Protein AF-A0A8J7Q9A6-F1 (afdb_monomer_lite)

Secondary structure (DSSP, 8-state):
--------------TTHHHHHHHHHHHHHHHHHHHHIIIIIHHHHIIIIIHHHHHHHS-HHHHHHHHHHHHHHHHHHHHHHHHHHTTT---TTHHHHHHHHHHHHHHHHHHHHHHHHHHTT---HHHHHHHHHHHHHHHHHHHHHHTSHHHHHHHHHHHTTTT--PPSSTTSSHHHHHHHHHHHHHHHHHHHHHHHHTT-S----EEE-TTS-EEE--TTSEEES-EEEPPPTTS-TTTS-PPPEEESSEEEES-HHHHHHHHHHHHHHHHHHHHHHSHHHHHHHHHHHHHHHH--PPPHHHHHHHHHHHHHHHHHHHHHHHHHHHHHHHHHTSTTSTTSPPHHHHHHHHHHHTS-------

Sequence (362 aa):
MAVAVQPSSETKKPSQAMGLYAASIAGAAYVLIAAAIVLRIIPELWERAIGPALTSATNSFVSTALLIAIQVGAAVGLLYGGSRLGAGKQATGLRGGIFFMIVAAFLVFFAARFFLIHASRGFNFGSVVAMLFNAVIVFLVVQFFRTGRFTEWSVALDQGGWFEARSYKRTQGLRVRRLTILGLLLLAGSGIWTLMNHNYLPQNAELKRPDGTEFSNRMGDWVVGGTVLQPERGLPAEENRMRPRVEGGLTLLPDLQFTIPLLLIAASLWFAWRAVNYPTFGDFLIATEAEINKVSWTSRRALFRDTIVVLTSLVLLTLFLFVVDVFWSWLLSRDLIHVLPTHEDRAAQMSKDKSPEPVKDW

Structure (mmCIF, N/CA/C/O backbone):
data_AF-A0A8J7Q9A6-F1
#
_entry.id   AF-A0A8J7Q9A6-F1
#
loop_
_atom_site.group_PDB
_atom_site.id
_atom_site.type_symbol
_atom_site.label_atom_id
_atom_site.label_alt_id
_atom_site.label_comp_id
_atom_site.label_asym_id
_atom_site.label_entity_id
_atom_site.label_seq_id
_atom_site.pdbx_PDB_ins_code
_atom_site.Cartn_x
_atom_site.Cartn_y
_atom_site.Cartn_z
_atom_site.occupancy
_atom_site.B_iso_or_equiv
_atom_site.auth_seq_id
_atom_site.auth_comp_id
_atom_site.auth_asym_id
_atom_site.auth_atom_id
_atom_site.pdbx_PDB_model_num
ATOM 1 N N . MET A 1 1 ? -50.750 27.505 11.024 1.00 45.69 1 MET A N 1
ATOM 2 C CA . MET A 1 1 ? -49.515 28.285 10.796 1.00 45.69 1 MET A CA 1
ATOM 3 C C . MET A 1 1 ? -48.582 27.425 9.963 1.00 45.69 1 MET A C 1
ATOM 5 O O . MET A 1 1 ? -48.279 26.315 10.379 1.00 45.69 1 MET A O 1
ATOM 9 N N . ALA A 1 2 ? -48.259 27.869 8.749 1.00 41.97 2 ALA A N 1
ATOM 10 C CA . ALA A 1 2 ? -47.441 27.123 7.798 1.00 41.97 2 ALA A CA 1
ATOM 11 C C . ALA A 1 2 ? -45.993 27.036 8.302 1.00 41.97 2 ALA A C 1
ATOM 13 O O . ALA A 1 2 ? -45.366 28.059 8.573 1.00 41.97 2 ALA A O 1
ATOM 14 N N . VAL A 1 3 ? -45.478 25.816 8.449 1.00 53.56 3 VAL A N 1
ATOM 15 C CA . VAL A 1 3 ? -44.070 25.569 8.766 1.00 53.56 3 VAL A CA 1
ATOM 16 C C . VAL A 1 3 ? -43.288 25.727 7.467 1.00 53.56 3 VAL A C 1
ATOM 18 O O . VAL A 1 3 ? -43.420 24.916 6.552 1.00 53.56 3 VAL A O 1
ATOM 21 N N . ALA A 1 4 ? -42.517 26.807 7.366 1.00 51.22 4 ALA A N 1
ATOM 22 C CA . ALA A 1 4 ? -41.631 27.049 6.239 1.00 51.22 4 ALA A CA 1
ATOM 23 C C . ALA A 1 4 ? -40.511 25.998 6.236 1.00 51.22 4 ALA A C 1
ATOM 25 O O . ALA A 1 4 ? -39.623 26.009 7.089 1.00 51.22 4 ALA A O 1
ATOM 26 N N . VAL A 1 5 ? -40.565 25.084 5.270 1.00 47.31 5 VAL A N 1
ATOM 27 C CA . VAL A 1 5 ? -39.435 24.226 4.911 1.00 47.31 5 VAL A CA 1
ATOM 28 C C . VAL A 1 5 ? -38.360 25.137 4.323 1.00 47.31 5 VAL A C 1
ATOM 30 O O . VAL A 1 5 ? -38.569 25.761 3.284 1.00 47.31 5 VAL A O 1
ATOM 33 N N . GLN A 1 6 ? -37.225 25.256 5.013 1.00 44.91 6 GLN A N 1
ATOM 34 C CA . GLN A 1 6 ? -36.050 25.931 4.469 1.00 44.91 6 GLN A CA 1
ATOM 35 C C . GLN A 1 6 ? -35.597 25.174 3.212 1.00 44.91 6 GLN A C 1
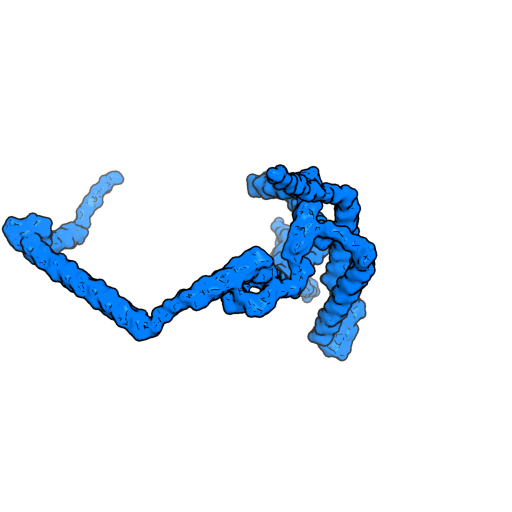ATOM 37 O O . GLN A 1 6 ? -35.453 23.949 3.279 1.00 44.91 6 GLN A O 1
ATOM 42 N N . PRO A 1 7 ? -35.367 25.847 2.072 1.00 45.56 7 PRO A N 1
ATOM 43 C CA . PRO A 1 7 ? -34.772 25.184 0.928 1.00 45.56 7 PRO A CA 1
ATOM 44 C C . PRO A 1 7 ? -33.369 24.722 1.328 1.00 45.56 7 PRO A C 1
ATOM 46 O O . PRO A 1 7 ? -32.554 25.502 1.823 1.00 45.56 7 PRO A O 1
ATOM 49 N N . SER A 1 8 ? -33.126 23.426 1.145 1.00 40.44 8 SER A N 1
ATOM 50 C CA . SER A 1 8 ? -31.818 22.785 1.230 1.00 40.44 8 SER A CA 1
ATOM 51 C C . SER A 1 8 ? -30.759 23.674 0.587 1.00 40.44 8 SER A C 1
ATOM 53 O O . SER A 1 8 ? -30.903 24.064 -0.572 1.00 40.44 8 SER A O 1
ATOM 55 N N . SER A 1 9 ? -29.718 23.993 1.352 1.00 40.09 9 SER A N 1
ATOM 56 C CA . SER A 1 9 ? -28.565 24.767 0.915 1.00 40.09 9 SER A CA 1
ATOM 57 C C . SER A 1 9 ? -28.004 24.192 -0.383 1.00 40.09 9 SER A C 1
ATOM 59 O O . SER A 1 9 ? -27.374 23.133 -0.414 1.00 40.09 9 SER A O 1
ATOM 61 N N . GLU A 1 10 ? -28.245 24.913 -1.473 1.00 39.12 10 GLU A N 1
ATOM 62 C CA . GLU A 1 10 ? -27.640 24.659 -2.767 1.00 39.12 10 GLU A CA 1
ATOM 63 C C . GLU A 1 10 ? -26.120 24.673 -2.573 1.00 39.12 10 GLU A C 1
ATOM 65 O O . GLU A 1 10 ? -25.502 25.693 -2.250 1.00 39.12 10 GLU A O 1
ATOM 70 N N . THR A 1 11 ? -25.515 23.490 -2.653 1.00 42.47 11 THR A N 1
ATOM 71 C CA . THR A 1 11 ? -24.080 23.316 -2.465 1.00 42.47 11 THR A CA 1
ATOM 72 C C . THR A 1 11 ? -23.406 23.988 -3.650 1.00 42.47 11 THR A C 1
ATOM 74 O O . THR A 1 11 ? -23.385 23.450 -4.754 1.00 42.47 11 THR A O 1
ATOM 77 N N . LYS A 1 12 ? -22.926 25.213 -3.430 1.00 38.06 12 LYS A N 1
ATOM 78 C CA . LYS A 1 12 ? -22.244 26.055 -4.414 1.00 38.06 12 LYS A CA 1
ATOM 79 C C . LYS A 1 12 ? -21.203 25.213 -5.160 1.00 38.06 12 LYS A C 1
ATOM 81 O O . LYS A 1 12 ? -20.167 24.865 -4.596 1.00 38.06 12 LYS A O 1
ATOM 86 N N . LYS A 1 13 ? -21.494 24.853 -6.415 1.00 43.53 13 LYS A N 1
ATOM 87 C CA . LYS A 1 13 ? -20.592 24.089 -7.289 1.00 43.53 13 LYS A CA 1
ATOM 88 C C . LYS A 1 13 ? -19.285 24.887 -7.387 1.00 43.53 13 LYS A C 1
ATOM 90 O O . LYS A 1 13 ? -19.330 26.027 -7.857 1.00 43.53 13 LYS A O 1
ATOM 95 N N . PRO A 1 14 ? -18.138 24.383 -6.900 1.00 47.50 14 PRO A N 1
ATOM 96 C CA . PRO A 1 14 ? -16.942 25.203 -6.833 1.00 47.50 14 PRO A CA 1
ATOM 97 C C . PRO A 1 14 ? -16.442 25.452 -8.256 1.00 47.50 14 PRO A C 1
ATOM 99 O O . PRO A 1 14 ? -15.970 24.546 -8.940 1.00 47.50 14 PRO A O 1
ATOM 102 N N . SER A 1 15 ? -16.507 26.705 -8.702 1.00 44.84 15 SER A N 1
ATOM 103 C CA . SER A 1 15 ? -15.952 27.205 -9.965 1.00 44.84 15 SER A CA 1
ATOM 104 C C . SER A 1 15 ? -14.409 27.248 -9.961 1.00 44.84 15 SER A C 1
ATOM 106 O O . SER A 1 15 ? -13.799 28.157 -10.515 1.00 44.84 15 SER A O 1
ATOM 108 N N . GLN A 1 16 ? -13.758 26.279 -9.308 1.00 55.34 16 GLN A N 1
ATOM 109 C CA . GLN A 1 16 ? -12.314 26.220 -9.037 1.00 55.34 16 GLN A CA 1
ATOM 110 C C . GLN A 1 16 ? -11.616 24.996 -9.659 1.00 55.34 16 GLN A C 1
ATOM 112 O O . GLN A 1 16 ? -10.446 24.746 -9.376 1.00 55.34 16 GLN A O 1
ATOM 117 N N . ALA A 1 17 ? -12.290 24.232 -10.526 1.00 55.56 17 ALA A N 1
ATOM 118 C CA . ALA A 1 17 ? -11.730 23.000 -11.088 1.00 55.56 17 ALA A CA 1
ATOM 119 C C . ALA A 1 17 ? -10.413 23.239 -11.858 1.00 55.56 17 ALA A C 1
ATOM 121 O O . ALA A 1 17 ? -9.435 22.533 -11.629 1.00 55.56 17 ALA A O 1
ATOM 122 N N . MET A 1 18 ? -10.342 24.278 -12.703 1.00 58.81 18 MET A N 1
ATOM 123 C CA . MET A 1 18 ? -9.166 24.545 -13.551 1.00 58.81 18 MET A CA 1
ATOM 124 C C . MET A 1 18 ? -7.914 24.946 -12.749 1.00 58.81 18 MET A C 1
ATOM 126 O O . MET A 1 18 ? -6.800 24.578 -13.118 1.00 58.81 18 MET A O 1
ATOM 130 N N . GLY A 1 19 ? -8.094 25.630 -11.612 1.00 78.19 19 GLY A N 1
ATOM 131 C CA . GLY A 1 19 ? -6.999 25.976 -10.701 1.00 78.19 19 GLY A CA 1
ATOM 132 C C . GLY A 1 19 ? -6.459 24.769 -9.930 1.00 78.19 19 GLY A C 1
ATOM 133 O O . GLY A 1 19 ? -5.253 24.684 -9.702 1.00 78.19 19 GLY A O 1
ATOM 134 N N . LEU A 1 20 ? -7.327 23.811 -9.582 1.00 84.38 20 LEU A N 1
ATOM 135 C CA . LEU A 1 20 ? -6.919 22.589 -8.888 1.00 84.38 20 LEU A CA 1
ATOM 136 C C . LEU A 1 20 ? -6.031 21.710 -9.777 1.00 84.38 20 LEU A C 1
ATOM 138 O O . LEU A 1 20 ? -4.980 21.282 -9.318 1.00 84.38 20 LEU A O 1
ATOM 142 N N . TYR A 1 21 ? -6.390 21.504 -11.052 1.00 85.31 21 TYR A N 1
ATOM 143 C CA . TYR A 1 21 ? -5.572 20.713 -11.985 1.00 85.31 21 TYR A CA 1
ATOM 144 C C . TYR A 1 21 ? -4.146 21.258 -12.112 1.00 85.31 21 TYR A C 1
ATOM 146 O O . TYR A 1 21 ? -3.180 20.519 -11.919 1.00 85.31 21 TYR A O 1
ATOM 154 N N . ALA A 1 22 ? -4.007 22.555 -12.399 1.00 86.12 22 ALA A N 1
ATOM 155 C CA . ALA A 1 22 ? -2.701 23.188 -12.572 1.00 86.12 22 ALA A CA 1
ATOM 156 C C . ALA A 1 22 ? -1.863 23.134 -11.284 1.00 86.12 22 ALA A C 1
ATOM 158 O O . ALA A 1 22 ? -0.678 22.800 -11.325 1.00 86.12 22 ALA A O 1
ATOM 159 N N . ALA A 1 23 ? -2.486 23.392 -10.130 1.00 87.38 23 ALA A N 1
ATOM 160 C CA . ALA A 1 23 ? -1.814 23.314 -8.838 1.00 87.38 23 ALA A CA 1
ATOM 161 C C . ALA A 1 23 ? -1.390 21.876 -8.487 1.00 87.38 23 ALA A C 1
ATOM 163 O O . ALA A 1 23 ? -0.296 21.669 -7.963 1.00 87.38 23 ALA A O 1
ATOM 164 N N . SER A 1 24 ? -2.209 20.873 -8.816 1.00 89.75 24 SER A N 1
ATOM 165 C CA . SER A 1 24 ? -1.879 19.462 -8.609 1.00 89.75 24 SER A CA 1
ATOM 166 C C . SER A 1 24 ? -0.750 18.976 -9.514 1.00 89.75 24 SER A C 1
ATOM 168 O O . SER A 1 24 ? 0.088 18.214 -9.042 1.00 89.75 24 SER A O 1
ATOM 170 N N . ILE A 1 25 ? -0.672 19.438 -10.768 1.00 91.38 25 ILE A N 1
ATOM 171 C CA . ILE A 1 25 ? 0.463 19.148 -11.666 1.00 91.38 25 ILE A CA 1
ATOM 172 C C . ILE A 1 25 ? 1.748 19.745 -11.104 1.00 91.38 25 ILE A C 1
ATOM 174 O O . ILE A 1 25 ? 2.745 19.039 -10.976 1.00 91.38 25 ILE A O 1
ATOM 178 N N . ALA A 1 26 ? 1.721 21.030 -10.743 1.00 89.75 26 ALA A N 1
ATOM 179 C CA . ALA A 1 26 ? 2.889 21.713 -10.198 1.00 89.75 26 ALA A CA 1
ATOM 180 C C . ALA A 1 26 ? 3.365 21.057 -8.892 1.00 89.75 26 ALA A C 1
ATOM 182 O O . ALA A 1 26 ? 4.557 20.805 -8.718 1.00 89.75 26 ALA A O 1
ATOM 183 N N . GLY A 1 27 ? 2.432 20.711 -8.000 1.00 88.31 27 GLY A N 1
ATOM 184 C CA . GLY A 1 27 ? 2.741 19.993 -6.768 1.00 88.31 27 GLY A CA 1
ATOM 185 C C . GLY A 1 27 ? 3.274 18.579 -7.018 1.00 88.31 27 GLY A C 1
ATOM 186 O O . GLY A 1 27 ? 4.243 18.181 -6.380 1.00 88.31 27 GLY A O 1
ATOM 187 N N . ALA A 1 28 ? 2.711 17.837 -7.976 1.00 91.00 28 ALA A N 1
ATOM 188 C CA . ALA A 1 28 ? 3.215 16.519 -8.364 1.00 91.00 28 ALA A CA 1
ATOM 189 C C . ALA A 1 28 ? 4.637 16.600 -8.930 1.00 91.00 28 ALA A C 1
ATOM 191 O O . ALA A 1 28 ? 5.503 15.839 -8.504 1.00 91.00 28 ALA A O 1
ATOM 192 N N . ALA A 1 29 ? 4.906 17.555 -9.823 1.00 92.50 29 ALA A N 1
ATOM 193 C CA . ALA A 1 29 ? 6.242 17.793 -10.359 1.00 92.50 29 ALA A CA 1
ATOM 194 C C . ALA A 1 29 ? 7.240 18.126 -9.241 1.00 92.50 29 ALA A C 1
ATOM 196 O O . ALA A 1 29 ? 8.310 17.527 -9.179 1.00 92.50 29 ALA A O 1
ATOM 197 N N . TYR A 1 30 ? 6.865 19.012 -8.313 1.00 91.38 30 TYR A N 1
ATOM 198 C CA . TYR A 1 30 ? 7.692 19.345 -7.155 1.00 91.38 30 TYR A CA 1
ATOM 199 C C . TYR A 1 30 ? 8.019 18.114 -6.300 1.00 91.38 30 TYR A C 1
ATOM 201 O O . TYR A 1 30 ? 9.183 17.886 -5.980 1.00 91.38 30 TYR A O 1
ATOM 209 N N . VAL A 1 31 ? 7.015 17.296 -5.962 1.00 90.75 31 VAL A N 1
ATOM 210 C CA . VAL A 1 31 ? 7.203 16.081 -5.152 1.00 90.75 31 VAL A CA 1
ATOM 211 C C . VAL A 1 31 ? 8.106 15.074 -5.861 1.00 90.75 31 VAL A C 1
ATOM 213 O O . VAL A 1 31 ? 8.997 14.514 -5.227 1.00 90.75 31 VAL A O 1
ATOM 216 N N . LEU A 1 32 ? 7.924 14.862 -7.167 1.00 91.12 32 LEU A N 1
ATOM 217 C CA . LEU A 1 32 ? 8.758 13.938 -7.940 1.00 91.12 32 LEU A CA 1
ATOM 218 C C . LEU A 1 32 ? 10.204 14.427 -8.061 1.00 91.12 32 LEU A C 1
ATOM 220 O O . LEU A 1 32 ? 11.125 13.629 -7.903 1.00 91.12 32 LEU A O 1
ATOM 224 N N . ILE A 1 33 ? 10.416 15.728 -8.278 1.00 91.88 33 ILE A N 1
ATOM 225 C CA . ILE A 1 33 ? 11.755 16.331 -8.307 1.00 91.88 33 ILE A CA 1
ATOM 226 C C . ILE A 1 33 ? 12.415 16.226 -6.930 1.00 91.88 33 ILE A C 1
ATOM 228 O O . ILE A 1 33 ? 13.564 15.803 -6.836 1.00 91.88 33 ILE A O 1
ATOM 232 N N . ALA A 1 34 ? 11.695 16.548 -5.854 1.00 91.38 34 ALA A N 1
ATOM 233 C CA . ALA A 1 34 ? 12.202 16.423 -4.491 1.00 91.38 34 ALA A CA 1
ATOM 234 C C . ALA A 1 34 ? 12.584 14.970 -4.164 1.00 91.38 34 ALA A C 1
ATOM 236 O O . ALA A 1 34 ? 13.668 14.720 -3.636 1.00 91.38 34 ALA A O 1
ATOM 237 N N . ALA A 1 35 ? 11.738 14.006 -4.537 1.00 89.12 35 ALA A N 1
ATOM 238 C CA . ALA A 1 35 ? 12.029 12.586 -4.375 1.00 89.12 35 ALA A CA 1
ATOM 239 C C . ALA A 1 35 ? 13.259 12.156 -5.189 1.00 89.12 35 ALA A C 1
ATOM 241 O O . ALA A 1 35 ? 14.115 11.451 -4.661 1.00 89.12 35 ALA A O 1
ATOM 242 N N . ALA A 1 36 ? 13.397 12.613 -6.438 1.00 87.88 36 ALA A N 1
ATOM 243 C CA . ALA A 1 36 ? 14.573 12.339 -7.261 1.00 87.88 36 ALA A CA 1
ATOM 244 C C . ALA A 1 36 ? 15.853 12.937 -6.652 1.00 87.88 36 ALA A C 1
ATOM 246 O O . ALA A 1 36 ? 16.882 12.268 -6.605 1.00 87.88 36 ALA A O 1
ATOM 247 N N . ILE A 1 37 ? 15.796 14.158 -6.115 1.00 91.25 37 ILE A N 1
ATOM 248 C CA . ILE A 1 37 ? 16.942 14.773 -5.435 1.00 91.25 37 ILE A CA 1
ATOM 249 C C . ILE A 1 37 ? 17.378 13.915 -4.243 1.00 91.25 37 ILE A C 1
ATOM 251 O O . ILE A 1 37 ? 18.541 13.526 -4.153 1.00 91.25 37 ILE A O 1
ATOM 255 N N . VAL A 1 38 ? 16.442 13.579 -3.353 1.00 90.25 38 VAL A N 1
ATOM 256 C CA . VAL A 1 38 ? 16.742 12.873 -2.098 1.00 90.25 38 VAL A CA 1
ATOM 257 C C . VAL A 1 38 ? 17.188 11.432 -2.334 1.00 90.25 38 VAL A C 1
ATOM 259 O O . VAL A 1 38 ? 18.143 10.968 -1.710 1.00 90.25 38 VAL A O 1
ATOM 262 N N . LEU A 1 39 ? 16.496 10.712 -3.218 1.00 87.38 39 LEU A N 1
ATOM 263 C CA . LEU A 1 39 ? 16.688 9.272 -3.396 1.00 87.38 39 LEU A CA 1
ATOM 264 C C . LEU A 1 39 ? 17.727 8.922 -4.463 1.00 87.38 39 LEU A C 1
ATOM 266 O O . LEU A 1 39 ? 18.174 7.779 -4.501 1.00 87.38 39 LEU A O 1
ATOM 270 N N . ARG A 1 40 ? 18.091 9.859 -5.348 1.00 85.25 40 ARG A N 1
ATOM 271 C CA . ARG A 1 40 ? 19.021 9.595 -6.458 1.00 85.25 40 ARG A CA 1
ATOM 272 C C . ARG A 1 40 ? 20.205 10.537 -6.467 1.00 85.25 40 ARG A C 1
ATOM 274 O O . ARG A 1 40 ? 21.333 10.078 -6.347 1.00 85.25 40 ARG A O 1
ATOM 281 N N . ILE A 1 41 ? 19.946 11.836 -6.571 1.00 88.38 41 ILE A N 1
ATOM 282 C CA . ILE A 1 41 ? 21.011 12.818 -6.796 1.00 88.38 41 ILE A CA 1
ATOM 283 C C . ILE A 1 41 ? 21.946 12.887 -5.587 1.00 88.38 41 ILE A C 1
ATOM 285 O O . ILE A 1 41 ? 23.159 12.869 -5.760 1.00 88.38 41 ILE A O 1
ATOM 289 N N . ILE A 1 42 ? 21.407 12.923 -4.364 1.00 91.19 42 ILE A N 1
ATOM 290 C CA . ILE A 1 42 ? 22.230 12.974 -3.147 1.00 91.19 42 ILE A CA 1
ATOM 291 C C . ILE A 1 42 ? 23.116 11.720 -3.004 1.00 91.19 42 ILE A C 1
ATOM 293 O O . ILE A 1 42 ? 24.326 11.902 -2.878 1.00 91.19 42 ILE A O 1
ATOM 297 N N . PRO A 1 43 ? 22.588 10.477 -3.067 1.00 88.94 43 PRO A N 1
ATOM 298 C CA . PRO A 1 43 ? 23.416 9.267 -3.073 1.00 88.94 43 PRO A CA 1
ATOM 299 C C . PRO A 1 43 ? 24.483 9.249 -4.155 1.00 88.94 43 PRO A C 1
ATOM 301 O O . PRO A 1 43 ? 25.645 8.982 -3.872 1.00 88.94 43 PRO A O 1
ATOM 304 N N . GLU A 1 44 ? 24.112 9.596 -5.382 1.00 87.00 44 GLU A N 1
ATOM 305 C CA . GLU A 1 44 ? 25.028 9.534 -6.514 1.00 87.00 44 GLU A CA 1
ATOM 306 C C . GLU A 1 44 ? 26.159 10.564 -6.397 1.00 87.00 44 GLU A C 1
ATOM 308 O O . GLU A 1 44 ? 27.320 10.254 -6.662 1.00 87.00 44 GLU A O 1
ATOM 313 N N . LEU A 1 45 ? 25.851 11.785 -5.952 1.00 89.31 45 LEU A N 1
ATOM 314 C CA . LEU A 1 45 ? 26.870 12.795 -5.669 1.00 89.31 45 LEU A CA 1
ATOM 315 C C . LEU A 1 45 ? 27.752 12.388 -4.487 1.00 89.31 45 LEU A C 1
ATOM 317 O O . LEU A 1 45 ? 28.960 12.622 -4.526 1.00 89.31 45 LEU A O 1
ATOM 321 N N . TRP A 1 46 ? 27.174 11.767 -3.457 1.00 89.69 46 TRP A N 1
ATOM 322 C CA . TRP A 1 46 ? 27.928 11.272 -2.312 1.00 89.69 46 TRP A CA 1
ATOM 323 C C . TRP A 1 46 ? 28.939 10.216 -2.736 1.00 89.69 46 TRP A C 1
ATOM 325 O O . TRP A 1 46 ? 30.126 10.387 -2.478 1.00 89.69 46 TRP A O 1
ATOM 335 N N . GLU A 1 47 ? 28.500 9.174 -3.437 1.00 86.50 47 GLU A N 1
ATOM 336 C CA . GLU A 1 47 ? 29.358 8.078 -3.897 1.00 86.50 47 GLU A CA 1
ATOM 337 C C . GLU A 1 47 ? 30.462 8.551 -4.847 1.00 86.50 47 GLU A C 1
ATOM 339 O O . GLU A 1 47 ? 31.570 8.020 -4.812 1.00 86.50 47 GLU A O 1
ATOM 344 N N . ARG A 1 48 ? 30.197 9.580 -5.661 1.00 87.12 48 ARG A N 1
ATOM 345 C CA . ARG A 1 48 ? 31.186 10.125 -6.600 1.00 87.12 48 ARG A CA 1
ATOM 346 C C . ARG A 1 48 ? 32.189 11.078 -5.950 1.00 87.12 48 ARG A C 1
ATOM 348 O O . ARG A 1 48 ? 33.349 11.074 -6.347 1.00 87.12 48 ARG A O 1
ATOM 355 N N . ALA A 1 49 ? 31.758 11.919 -5.008 1.00 88.69 49 ALA A N 1
ATOM 356 C CA . ALA A 1 49 ? 32.575 13.031 -4.511 1.00 88.69 49 ALA A CA 1
ATOM 357 C C . ALA A 1 49 ? 33.109 12.833 -3.084 1.00 88.69 49 ALA A C 1
ATOM 359 O O . ALA A 1 49 ? 34.266 13.148 -2.819 1.00 88.69 49 ALA A O 1
ATOM 360 N N . ILE A 1 50 ? 32.279 12.347 -2.155 1.00 86.06 50 ILE A N 1
ATOM 361 C CA . ILE A 1 50 ? 32.568 12.384 -0.707 1.00 86.06 50 ILE A CA 1
ATOM 362 C C . ILE A 1 50 ? 32.856 10.985 -0.155 1.00 86.06 50 ILE A C 1
ATOM 364 O O . ILE A 1 50 ? 33.781 10.800 0.635 1.00 86.06 50 ILE A O 1
ATOM 368 N N . GLY A 1 51 ? 32.086 9.992 -0.595 1.00 82.69 51 GLY A N 1
ATOM 369 C CA . GLY A 1 51 ? 32.117 8.613 -0.126 1.00 82.69 51 GLY A CA 1
ATOM 370 C C . GLY A 1 51 ? 33.511 7.983 -0.154 1.00 82.69 51 GLY A C 1
ATOM 371 O O . GLY A 1 51 ? 33.919 7.454 0.882 1.00 82.69 51 GLY A O 1
ATOM 372 N N . PRO A 1 52 ? 34.281 8.066 -1.258 1.00 86.94 52 PRO A N 1
ATOM 373 C CA . PRO A 1 52 ? 35.609 7.458 -1.334 1.00 86.94 52 PRO A CA 1
ATOM 374 C C . PRO A 1 52 ? 36.599 8.081 -0.340 1.00 86.94 52 PRO A C 1
ATOM 376 O O . PRO A 1 52 ? 37.255 7.363 0.414 1.00 86.94 52 PRO A O 1
ATOM 379 N N . ALA A 1 53 ? 36.646 9.416 -0.270 1.00 84.56 53 ALA A N 1
ATOM 380 C CA . ALA A 1 53 ? 37.530 10.140 0.642 1.00 84.56 53 ALA A CA 1
ATOM 381 C C . ALA A 1 53 ? 37.176 9.859 2.111 1.00 84.56 53 ALA A C 1
ATOM 383 O O . ALA A 1 53 ? 38.047 9.541 2.921 1.00 84.56 53 ALA A O 1
ATOM 384 N N . LEU A 1 54 ? 35.887 9.891 2.452 1.00 82.19 54 LEU A N 1
ATOM 385 C CA . LEU A 1 54 ? 35.425 9.674 3.820 1.00 82.19 54 LEU A CA 1
ATOM 386 C C . LEU A 1 54 ? 35.599 8.220 4.278 1.00 82.19 54 LEU A C 1
ATOM 388 O O . LEU A 1 54 ? 35.980 7.979 5.424 1.00 82.19 54 LEU A O 1
ATOM 392 N N . THR A 1 55 ? 35.371 7.254 3.385 1.00 84.06 55 THR A N 1
ATOM 393 C CA . THR A 1 55 ? 35.570 5.825 3.677 1.00 84.06 55 THR A CA 1
ATOM 394 C C . THR A 1 55 ? 37.047 5.515 3.897 1.00 84.06 55 THR A C 1
ATOM 396 O O . THR A 1 55 ? 37.367 4.735 4.788 1.00 84.06 55 THR A O 1
ATOM 399 N N . SER A 1 56 ? 37.944 6.170 3.148 1.00 83.50 56 SER A N 1
ATOM 400 C CA . SER A 1 56 ? 39.392 6.025 3.340 1.00 83.50 56 SER A CA 1
ATOM 401 C C . SER A 1 56 ? 39.898 6.622 4.661 1.00 83.50 56 SER A C 1
ATOM 403 O O . SER A 1 56 ? 40.857 6.113 5.230 1.00 83.50 56 SER A O 1
ATOM 405 N N . ALA A 1 57 ? 39.240 7.671 5.170 1.00 85.88 57 ALA A N 1
ATOM 406 C CA . ALA A 1 57 ? 39.621 8.351 6.409 1.00 85.88 57 ALA A CA 1
ATOM 407 C C . ALA A 1 57 ? 38.981 7.754 7.676 1.00 85.88 57 ALA A C 1
ATOM 409 O O . ALA A 1 57 ? 39.507 7.934 8.772 1.00 85.88 57 ALA A O 1
ATOM 410 N N . THR A 1 58 ? 37.824 7.097 7.551 1.00 86.69 58 THR A N 1
ATOM 411 C CA . THR A 1 58 ? 37.051 6.575 8.690 1.00 86.69 58 THR A CA 1
ATOM 412 C C . THR A 1 58 ? 36.712 5.096 8.495 1.00 86.69 58 THR A C 1
ATOM 414 O O . THR A 1 58 ? 37.559 4.234 8.704 1.00 86.69 58 THR A O 1
ATOM 417 N N . ASN A 1 59 ? 35.472 4.784 8.122 1.00 85.75 59 ASN A N 1
ATOM 418 C CA . ASN A 1 59 ? 35.001 3.463 7.734 1.00 85.75 59 ASN A CA 1
ATOM 419 C C . ASN A 1 59 ? 33.720 3.591 6.885 1.00 85.75 59 ASN A C 1
ATOM 421 O O . ASN A 1 59 ? 33.081 4.646 6.820 1.00 85.75 59 ASN A O 1
ATOM 425 N N . SER A 1 60 ? 33.315 2.495 6.241 1.00 82.06 60 SER A N 1
ATOM 426 C CA . SER A 1 60 ? 32.107 2.456 5.402 1.00 82.06 60 SER A CA 1
ATOM 427 C C . SER A 1 60 ? 30.824 2.734 6.194 1.00 82.06 60 SER A C 1
ATOM 429 O O . SER A 1 60 ? 29.887 3.340 5.671 1.00 82.06 60 SER A O 1
ATOM 431 N N . PHE A 1 61 ? 30.794 2.348 7.473 1.00 83.62 61 PHE A N 1
ATOM 432 C CA . PHE A 1 61 ? 29.652 2.570 8.355 1.00 83.62 61 PHE A CA 1
ATOM 433 C C . PHE A 1 61 ? 29.379 4.061 8.590 1.00 83.62 61 PHE A C 1
ATOM 435 O O . PHE A 1 61 ? 28.251 4.507 8.391 1.00 83.62 61 PHE A O 1
ATOM 442 N N . VAL A 1 62 ? 30.396 4.846 8.963 1.00 86.06 62 VAL A N 1
ATOM 443 C CA . VAL A 1 62 ? 30.253 6.288 9.222 1.00 86.06 62 VAL A CA 1
ATOM 444 C C . VAL A 1 62 ? 29.863 7.031 7.947 1.00 86.06 62 VAL A C 1
ATOM 446 O O . VAL A 1 62 ? 28.969 7.874 7.990 1.00 86.06 62 VAL A O 1
ATOM 449 N N . SER A 1 63 ? 30.459 6.673 6.804 1.00 86.94 63 SER A N 1
ATOM 450 C CA . SER A 1 63 ? 30.082 7.238 5.501 1.00 86.94 63 SER A CA 1
ATOM 451 C C . SER A 1 63 ? 28.603 6.996 5.178 1.00 86.94 63 SER A C 1
ATOM 453 O O . SER A 1 63 ? 27.878 7.927 4.824 1.00 86.94 63 SER A O 1
ATOM 455 N N . THR A 1 64 ? 28.124 5.769 5.393 1.00 84.38 64 THR A N 1
ATOM 456 C CA . THR A 1 64 ? 26.721 5.400 5.153 1.00 84.38 64 THR A CA 1
ATOM 457 C C . THR A 1 64 ? 25.771 6.093 6.135 1.00 84.38 64 THR A C 1
ATOM 459 O O . THR A 1 64 ? 24.733 6.617 5.736 1.00 84.38 64 THR A O 1
ATOM 462 N N . ALA A 1 65 ? 26.120 6.148 7.422 1.00 86.69 65 ALA A N 1
ATOM 463 C CA . ALA A 1 65 ? 25.307 6.818 8.434 1.00 86.69 65 ALA A CA 1
ATOM 464 C C . ALA A 1 65 ? 25.171 8.325 8.153 1.00 86.69 65 ALA A C 1
ATOM 466 O O . ALA A 1 65 ? 24.085 8.892 8.293 1.00 86.69 65 ALA A O 1
ATOM 467 N N . LEU A 1 66 ? 26.258 8.968 7.714 1.00 90.25 66 LEU A N 1
ATOM 468 C CA . LEU A 1 66 ? 26.268 10.391 7.390 1.00 90.25 66 LEU A CA 1
ATOM 469 C C . LEU A 1 66 ? 25.468 10.695 6.117 1.00 90.25 66 LEU A C 1
ATOM 471 O O . LEU A 1 66 ? 24.718 11.673 6.098 1.00 90.25 66 LEU A O 1
ATOM 475 N N . LEU A 1 67 ? 25.543 9.827 5.101 1.00 88.44 67 LEU A N 1
ATOM 476 C CA . LEU A 1 67 ? 24.664 9.887 3.931 1.00 88.44 67 LEU A CA 1
ATOM 477 C C . LEU A 1 67 ? 23.191 9.890 4.360 1.00 88.44 67 LEU A C 1
ATOM 479 O O . LEU A 1 67 ? 22.439 10.781 3.963 1.00 88.44 67 LEU A O 1
ATOM 483 N N . ILE A 1 68 ? 22.781 8.923 5.187 1.00 88.25 68 ILE A N 1
ATOM 484 C CA . ILE A 1 68 ? 21.390 8.806 5.647 1.00 88.25 68 ILE A CA 1
ATOM 485 C C . ILE A 1 68 ? 20.966 10.080 6.387 1.00 88.25 68 ILE A C 1
ATOM 487 O O . ILE A 1 68 ? 19.885 10.612 6.128 1.00 88.25 68 ILE A O 1
ATOM 491 N N . ALA A 1 69 ? 21.817 10.616 7.266 1.00 91.31 69 ALA A N 1
ATOM 492 C CA . ALA A 1 69 ? 21.535 11.860 7.979 1.00 91.31 69 ALA A CA 1
ATOM 493 C C . ALA A 1 69 ? 21.320 13.046 7.019 1.00 91.31 69 ALA A C 1
ATOM 495 O O . ALA A 1 69 ? 20.370 13.814 7.191 1.00 91.31 69 ALA A O 1
ATOM 496 N N . ILE A 1 70 ? 22.148 13.167 5.976 1.00 93.06 70 ILE A N 1
ATOM 497 C CA . ILE A 1 70 ? 22.014 14.208 4.946 1.00 93.06 70 ILE A CA 1
ATOM 498 C C . ILE A 1 70 ? 20.738 14.013 4.128 1.00 93.06 70 ILE A C 1
ATOM 500 O O . ILE A 1 70 ? 20.026 14.985 3.884 1.00 93.06 70 ILE A O 1
ATOM 504 N N . GLN A 1 71 ? 20.403 12.782 3.737 1.00 91.69 71 GLN A N 1
ATOM 505 C CA . GLN A 1 71 ? 19.163 12.492 3.016 1.00 91.69 71 GLN A CA 1
ATOM 506 C C . GLN A 1 71 ? 17.928 12.858 3.842 1.00 91.69 71 GLN A C 1
ATOM 508 O O . GLN A 1 71 ? 17.014 13.495 3.320 1.00 91.69 71 GLN A O 1
ATOM 513 N N . VAL A 1 72 ? 17.909 12.506 5.131 1.00 90.88 72 VAL A N 1
ATOM 514 C CA . VAL A 1 72 ? 16.819 12.870 6.047 1.00 90.88 72 VAL A CA 1
ATOM 515 C C . VAL A 1 72 ? 16.738 14.389 6.201 1.00 90.88 72 VAL A C 1
ATOM 517 O O . VAL A 1 72 ? 15.653 14.955 6.070 1.00 90.88 72 VAL A O 1
ATOM 520 N N . GLY A 1 73 ? 17.869 15.067 6.409 1.00 92.25 73 GLY A N 1
ATOM 521 C CA . GLY A 1 73 ? 17.923 16.527 6.499 1.00 92.25 73 GLY A CA 1
ATOM 522 C C . GLY A 1 73 ? 17.421 17.218 5.228 1.00 92.25 73 GLY A C 1
ATOM 523 O O . GLY A 1 73 ? 16.601 18.134 5.305 1.00 92.25 73 GLY A O 1
ATOM 524 N N . ALA A 1 74 ? 17.839 16.740 4.055 1.00 92.38 74 ALA A N 1
ATOM 525 C CA . ALA A 1 74 ? 17.388 17.244 2.763 1.00 92.38 74 ALA A CA 1
ATOM 526 C C . ALA A 1 74 ? 15.891 16.994 2.541 1.00 92.38 74 ALA A C 1
ATOM 528 O O . ALA A 1 74 ? 15.180 17.898 2.103 1.00 92.38 74 ALA A O 1
ATOM 529 N N . ALA A 1 75 ? 15.388 15.808 2.895 1.00 90.31 75 ALA A N 1
ATOM 530 C CA . ALA A 1 75 ? 13.965 15.494 2.825 1.00 90.31 75 ALA A CA 1
ATOM 531 C C . ALA A 1 75 ? 13.143 16.438 3.712 1.00 90.31 75 ALA A C 1
ATOM 533 O O . ALA A 1 75 ? 12.169 17.026 3.244 1.00 90.31 75 ALA A O 1
ATOM 534 N N . VAL A 1 76 ? 13.560 16.651 4.964 1.00 90.50 76 VAL A N 1
ATOM 535 C CA . VAL A 1 76 ? 12.900 17.586 5.889 1.00 90.50 76 VAL A CA 1
ATOM 536 C C . VAL A 1 76 ? 12.958 19.020 5.360 1.00 90.50 76 VAL A C 1
ATOM 538 O O . VAL A 1 76 ? 11.941 19.714 5.372 1.00 90.50 76 VAL A O 1
ATOM 541 N N . GLY A 1 77 ? 14.111 19.460 4.851 1.00 90.38 77 GLY A N 1
ATOM 542 C CA . GLY A 1 77 ? 14.290 20.796 4.281 1.00 90.38 77 GLY A CA 1
ATOM 543 C C . GLY A 1 77 ? 13.400 21.046 3.062 1.00 90.38 77 GLY A C 1
ATOM 544 O O . GLY A 1 77 ? 12.755 22.091 2.977 1.00 90.38 77 GLY A O 1
ATOM 545 N N . LEU A 1 78 ? 13.298 20.072 2.155 1.00 91.25 78 LEU A N 1
ATOM 546 C CA . LEU A 1 78 ? 12.416 20.142 0.988 1.00 91.25 78 LEU A CA 1
ATOM 547 C C . LEU A 1 78 ? 10.940 20.112 1.395 1.00 91.25 78 LEU A C 1
ATOM 549 O O . LEU A 1 78 ? 10.156 20.914 0.899 1.00 91.25 78 LEU A O 1
ATOM 553 N N . LEU A 1 79 ? 10.548 19.268 2.352 1.00 86.56 79 LEU A N 1
ATOM 554 C CA . LEU A 1 79 ? 9.178 19.266 2.876 1.00 86.56 79 LEU A CA 1
ATOM 555 C C . LEU A 1 79 ? 8.815 20.612 3.515 1.00 86.56 79 LEU A C 1
ATOM 557 O O . LEU A 1 79 ? 7.737 21.154 3.255 1.00 86.56 79 LEU A O 1
ATOM 561 N N . TYR A 1 80 ? 9.723 21.186 4.305 1.00 87.25 80 TYR A N 1
ATOM 562 C CA . TYR A 1 80 ? 9.533 22.499 4.912 1.00 87.25 80 TYR A CA 1
ATOM 563 C C . TYR A 1 80 ? 9.446 23.603 3.850 1.00 87.25 80 TYR A C 1
ATOM 565 O O . TYR A 1 80 ? 8.499 24.394 3.867 1.00 87.25 80 TYR A O 1
ATOM 573 N N . GLY A 1 81 ? 10.360 23.615 2.876 1.00 85.69 81 GLY A N 1
ATOM 574 C CA . GLY A 1 81 ? 10.348 24.553 1.753 1.00 85.69 81 GLY A CA 1
ATOM 575 C C . GLY A 1 81 ? 9.053 24.478 0.943 1.00 85.69 81 GLY A C 1
ATOM 576 O O . GLY A 1 81 ? 8.404 25.501 0.725 1.00 85.69 81 GLY A O 1
ATOM 577 N N . GLY A 1 82 ? 8.612 23.271 0.585 1.00 81.62 82 GLY A N 1
ATOM 578 C CA . GLY A 1 82 ? 7.347 23.040 -0.111 1.00 81.62 82 GLY A CA 1
ATOM 579 C C . GLY A 1 82 ? 6.133 23.502 0.698 1.00 81.62 82 GLY A C 1
ATOM 580 O O . GLY A 1 82 ? 5.234 24.147 0.157 1.00 81.62 82 GLY A O 1
ATOM 581 N N . SER A 1 83 ? 6.126 23.258 2.013 1.00 79.62 83 SER A N 1
ATOM 582 C CA . SER A 1 83 ? 5.043 23.712 2.895 1.00 79.62 83 SER A CA 1
ATOM 583 C C . SER A 1 83 ? 4.952 25.240 2.986 1.00 79.62 83 SER A C 1
ATOM 585 O O . SER A 1 83 ? 3.851 25.791 3.021 1.00 79.62 83 SER A O 1
ATOM 587 N N . ARG A 1 84 ? 6.098 25.933 2.948 1.00 80.31 84 ARG A N 1
ATOM 588 C CA . ARG A 1 84 ? 6.180 27.397 2.995 1.00 80.31 84 ARG A CA 1
ATOM 589 C C . ARG A 1 84 ? 5.772 28.041 1.671 1.00 80.31 84 ARG A C 1
ATOM 591 O O . ARG A 1 84 ? 5.063 29.042 1.680 1.00 80.31 84 ARG A O 1
ATOM 598 N N . LEU A 1 85 ? 6.153 27.438 0.544 1.00 75.12 85 LEU A N 1
ATOM 599 C CA . LEU A 1 85 ? 5.720 27.861 -0.794 1.00 75.12 85 LEU A CA 1
ATOM 600 C C . LEU A 1 85 ? 4.201 27.690 -0.990 1.00 75.12 85 LEU A C 1
ATOM 602 O O . LEU A 1 85 ? 3.573 28.477 -1.693 1.00 75.12 85 LEU A O 1
ATOM 606 N N . GLY A 1 86 ? 3.594 26.700 -0.326 1.00 65.00 86 GLY A N 1
ATOM 607 C CA . GLY A 1 86 ? 2.156 26.417 -0.379 1.00 65.00 86 GLY A CA 1
ATOM 608 C C . GLY A 1 86 ? 1.280 27.180 0.625 1.00 65.00 86 GLY A C 1
ATOM 609 O O . GLY A 1 86 ? 0.068 26.966 0.641 1.00 65.00 86 GLY A O 1
ATOM 610 N N . ALA A 1 87 ? 1.840 28.049 1.474 1.00 56.41 87 ALA A N 1
ATOM 611 C CA . ALA A 1 87 ? 1.121 28.650 2.605 1.00 56.41 87 ALA A CA 1
ATOM 612 C C . ALA A 1 87 ? 0.074 29.721 2.222 1.00 56.41 87 ALA A C 1
ATOM 614 O O . ALA A 1 87 ? -0.795 30.035 3.029 1.00 56.41 87 ALA A O 1
ATOM 615 N N . GLY A 1 88 ? 0.118 30.274 1.004 1.00 56.03 88 GLY A N 1
ATOM 616 C CA . GLY A 1 88 ? -0.748 31.397 0.610 1.00 56.03 88 GLY A CA 1
ATOM 617 C C . GLY A 1 88 ? -2.088 31.029 -0.042 1.00 56.03 88 GLY A C 1
ATOM 618 O O . GLY A 1 88 ? -2.997 31.855 -0.040 1.00 56.03 88 GLY A O 1
ATOM 619 N N . LYS A 1 89 ? -2.227 29.830 -0.633 1.00 57.28 89 LYS A N 1
ATOM 620 C CA . LYS A 1 89 ? -3.408 29.420 -1.429 1.00 57.28 89 LYS A CA 1
ATOM 621 C C . LYS A 1 89 ? -3.579 27.893 -1.463 1.00 57.28 89 LYS A C 1
ATOM 623 O O . LYS A 1 89 ? -3.452 27.276 -2.520 1.00 57.28 89 LYS A O 1
ATOM 628 N N . GLN A 1 90 ? -3.847 27.254 -0.325 1.00 65.12 90 GLN A N 1
ATOM 629 C CA . GLN A 1 90 ? -4.209 25.830 -0.332 1.00 65.12 90 GLN A CA 1
ATOM 630 C C . GLN A 1 90 ? -5.623 25.680 -0.905 1.00 65.12 90 GLN A C 1
ATOM 632 O O . GLN A 1 90 ? -6.613 25.886 -0.208 1.00 65.12 90 GLN A O 1
ATOM 637 N N . ALA A 1 91 ? -5.717 25.373 -2.200 1.00 69.44 91 ALA A N 1
ATOM 638 C CA . ALA A 1 91 ? -6.977 24.962 -2.804 1.00 69.44 91 ALA A CA 1
ATOM 639 C C . ALA A 1 91 ? -7.464 23.684 -2.104 1.00 69.44 91 ALA A C 1
ATOM 641 O O . ALA A 1 91 ? -6.685 22.751 -1.896 1.00 69.44 91 ALA A O 1
ATOM 642 N N . THR A 1 92 ? -8.738 23.639 -1.719 1.00 78.44 92 THR A N 1
ATOM 643 C CA . THR A 1 92 ? -9.340 22.449 -1.107 1.00 78.44 92 THR A CA 1
ATOM 644 C C . THR A 1 92 ? -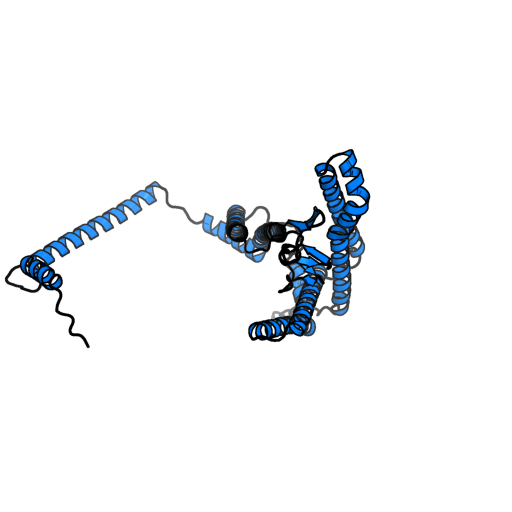9.164 21.251 -2.044 1.00 78.44 92 THR A C 1
ATOM 646 O O . THR A 1 92 ? -9.491 21.345 -3.226 1.00 78.44 92 THR A O 1
ATOM 649 N N . GLY A 1 93 ? -8.620 20.137 -1.546 1.00 82.94 93 GLY A N 1
ATOM 650 C CA . GLY A 1 93 ? -8.335 18.960 -2.368 1.00 82.94 93 GLY A CA 1
ATOM 651 C C . GLY A 1 93 ? -6.953 18.945 -3.027 1.00 82.94 93 GLY A C 1
ATOM 652 O O . GLY A 1 93 ? -6.659 18.001 -3.757 1.00 82.94 93 GLY A O 1
ATOM 653 N N . LEU A 1 94 ? -6.078 19.933 -2.787 1.00 88.00 94 LEU A N 1
ATOM 654 C CA . LEU A 1 94 ? -4.758 20.002 -3.434 1.00 88.00 94 LEU A CA 1
ATOM 655 C C . LEU A 1 94 ? -3.900 18.758 -3.165 1.00 88.00 94 LEU A C 1
ATOM 657 O O . LEU A 1 94 ? -3.302 18.226 -4.097 1.00 88.00 94 LEU A O 1
ATOM 661 N N . ARG A 1 95 ? -3.851 18.269 -1.918 1.00 88.19 95 ARG A N 1
ATOM 662 C CA . ARG A 1 95 ? -3.051 17.081 -1.555 1.00 88.19 95 ARG A CA 1
ATOM 663 C C . ARG A 1 95 ? -3.560 15.827 -2.259 1.00 88.19 95 ARG A C 1
ATOM 665 O O . ARG A 1 95 ? -2.766 15.070 -2.813 1.00 88.19 95 ARG A O 1
ATOM 672 N N . GLY A 1 96 ? -4.883 15.654 -2.291 1.00 87.88 96 GLY A N 1
ATOM 673 C CA . GLY A 1 96 ? -5.516 14.557 -3.014 1.00 87.88 96 GLY A CA 1
ATOM 674 C C . GLY A 1 96 ? -5.267 14.637 -4.517 1.00 87.88 96 GLY A C 1
ATOM 675 O O . GLY A 1 96 ? -4.914 13.637 -5.137 1.00 87.88 96 GLY A O 1
ATOM 676 N N . GLY A 1 97 ? -5.339 15.839 -5.086 1.00 89.56 97 GLY A N 1
ATOM 677 C CA . GLY A 1 97 ? -5.050 16.058 -6.496 1.00 89.56 97 GLY A CA 1
ATOM 678 C C . GLY A 1 97 ? -3.589 15.779 -6.853 1.00 89.56 97 GLY A C 1
ATOM 679 O O . GLY A 1 97 ? -3.337 15.095 -7.839 1.00 89.56 97 GLY A O 1
ATOM 680 N N . ILE A 1 98 ? -2.619 16.220 -6.036 1.00 90.81 98 ILE A N 1
ATOM 681 C CA . ILE A 1 98 ? -1.189 15.889 -6.218 1.00 90.81 98 ILE A CA 1
ATOM 682 C C . ILE A 1 98 ? -0.996 14.370 -6.259 1.00 90.81 98 ILE A C 1
ATOM 684 O O . ILE A 1 98 ? -0.347 13.857 -7.170 1.00 90.81 98 ILE A O 1
ATOM 688 N N . PHE A 1 99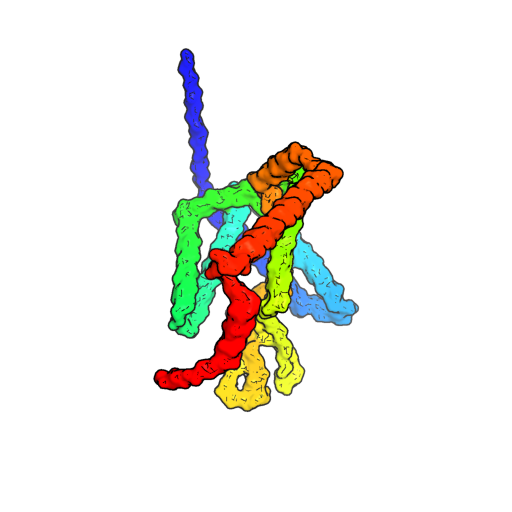 ? -1.594 13.648 -5.308 1.00 92.31 99 PHE A N 1
ATOM 689 C CA . PHE A 1 99 ? -1.533 12.190 -5.264 1.00 92.31 99 PHE A CA 1
ATOM 690 C C . PHE A 1 99 ? -2.087 11.553 -6.546 1.00 92.31 99 PHE A C 1
ATOM 692 O O . PHE A 1 99 ? -1.397 10.750 -7.173 1.00 92.31 99 PHE A O 1
ATOM 699 N N . PHE A 1 100 ? -3.288 11.943 -6.984 1.00 93.31 100 PHE A N 1
ATOM 700 C CA . PHE A 1 100 ? -3.878 11.396 -8.208 1.00 93.31 100 PHE A CA 1
ATOM 701 C C . PHE A 1 100 ? -3.073 11.740 -9.466 1.00 93.31 100 PHE A C 1
ATOM 703 O O . PHE A 1 100 ? -2.979 10.896 -10.353 1.00 93.31 100 PHE A O 1
ATOM 710 N N . MET A 1 101 ? -2.451 12.923 -9.542 1.00 93.38 101 MET A N 1
ATOM 711 C CA . MET A 1 101 ? -1.578 13.276 -10.668 1.00 93.38 101 MET A CA 1
ATOM 712 C C . MET A 1 101 ? -0.316 12.412 -10.706 1.00 93.38 101 MET A C 1
ATOM 714 O O . MET A 1 101 ? 0.069 11.960 -11.782 1.00 93.38 101 MET A O 1
ATOM 718 N N . ILE A 1 102 ? 0.292 12.120 -9.552 1.00 93.06 102 ILE A N 1
ATOM 719 C CA . ILE A 1 102 ? 1.430 11.193 -9.471 1.00 93.06 102 ILE A CA 1
ATOM 720 C C . ILE A 1 102 ? 0.997 9.787 -9.899 1.00 93.06 102 ILE A C 1
ATOM 722 O O . ILE A 1 102 ? 1.634 9.191 -10.765 1.00 93.06 102 ILE A O 1
ATOM 726 N N . VAL A 1 103 ? -0.105 9.266 -9.351 1.00 93.19 103 VAL A N 1
ATOM 727 C CA . VAL A 1 103 ? -0.616 7.929 -9.701 1.00 93.19 103 VAL A CA 1
ATOM 728 C C . VAL A 1 103 ? -0.930 7.832 -11.194 1.00 93.19 103 VAL A C 1
ATOM 730 O O . VAL A 1 103 ? -0.513 6.878 -11.846 1.00 93.19 103 VAL A O 1
ATOM 733 N N . ALA A 1 104 ? -1.607 8.832 -11.760 1.00 93.25 104 ALA A N 1
ATOM 734 C CA . ALA A 1 104 ? -1.912 8.878 -13.185 1.00 93.25 104 ALA A CA 1
ATOM 735 C C . ALA A 1 104 ? -0.640 8.925 -14.043 1.00 93.25 104 ALA A C 1
ATOM 737 O O . ALA A 1 104 ? -0.536 8.168 -15.006 1.00 93.25 104 ALA A O 1
ATOM 738 N N . ALA A 1 105 ? 0.344 9.754 -13.677 1.00 92.00 105 ALA A N 1
ATOM 739 C CA . ALA A 1 105 ? 1.619 9.835 -14.385 1.00 92.00 105 ALA A CA 1
ATOM 740 C C . ALA A 1 105 ? 2.358 8.488 -14.380 1.00 92.00 105 ALA A C 1
ATOM 742 O O . ALA A 1 105 ? 2.835 8.047 -15.424 1.00 92.00 105 ALA A O 1
ATOM 743 N N . PHE A 1 106 ? 2.393 7.801 -13.234 1.00 91.06 106 PHE A N 1
ATOM 744 C CA . PHE A 1 106 ? 2.990 6.470 -13.113 1.00 91.06 106 PHE A CA 1
ATOM 745 C C . PHE A 1 106 ? 2.251 5.441 -13.973 1.00 91.06 106 PHE A C 1
ATOM 747 O O . PHE A 1 106 ? 2.888 4.738 -14.756 1.00 91.06 106 PHE A O 1
ATOM 754 N N . LEU A 1 107 ? 0.921 5.369 -13.881 1.00 92.88 107 LEU A N 1
ATOM 755 C CA . LEU A 1 107 ? 0.122 4.422 -14.666 1.00 92.88 107 LEU A CA 1
ATOM 756 C C . LEU A 1 107 ? 0.308 4.630 -16.171 1.00 92.88 107 LEU A C 1
ATOM 758 O O . LEU A 1 107 ? 0.524 3.664 -16.898 1.00 92.88 107 LEU A O 1
ATOM 762 N N . VAL A 1 108 ? 0.283 5.882 -16.635 1.00 91.50 108 VAL A N 1
ATOM 763 C CA . VAL A 1 108 ? 0.493 6.212 -18.050 1.00 91.50 108 VAL A CA 1
ATOM 764 C C . VAL A 1 108 ? 1.917 5.872 -18.485 1.00 91.50 108 VAL A C 1
ATOM 766 O O . VAL A 1 108 ? 2.093 5.251 -19.531 1.00 91.50 108 VAL A O 1
ATOM 769 N N . PHE A 1 109 ? 2.929 6.215 -17.684 1.00 90.94 109 PHE A N 1
ATOM 770 C CA . PHE A 1 109 ? 4.324 5.885 -17.979 1.00 90.94 109 PHE A CA 1
ATOM 771 C C . PHE A 1 109 ? 4.539 4.372 -18.104 1.00 90.94 109 PHE A C 1
ATOM 773 O O . PHE A 1 109 ? 5.128 3.907 -19.082 1.00 90.94 109 PHE A O 1
ATOM 780 N N . PHE A 1 110 ? 4.039 3.587 -17.145 1.00 88.31 110 PHE A N 1
ATOM 781 C CA . PHE A 1 110 ? 4.200 2.134 -17.161 1.00 88.31 110 PHE A CA 1
ATOM 782 C C . PHE A 1 110 ? 3.397 1.466 -18.272 1.00 88.31 110 PHE A C 1
ATOM 784 O O . PHE A 1 110 ? 3.930 0.565 -18.918 1.00 88.31 110 PHE A O 1
ATOM 791 N N . ALA A 1 111 ? 2.182 1.937 -18.556 1.00 90.12 111 ALA A N 1
ATOM 792 C CA . ALA A 1 111 ? 1.409 1.454 -19.692 1.00 90.12 111 ALA A CA 1
ATOM 793 C C . ALA A 1 111 ? 2.134 1.750 -21.014 1.00 90.12 111 ALA A C 1
ATOM 795 O O . ALA A 1 111 ? 2.355 0.840 -21.810 1.00 90.12 111 ALA A O 1
ATOM 796 N N . ALA A 1 112 ? 2.593 2.988 -21.231 1.00 88.75 112 ALA A N 1
ATOM 797 C CA . ALA A 1 112 ? 3.336 3.366 -22.435 1.00 88.75 112 ALA A CA 1
ATOM 798 C C . ALA A 1 112 ? 4.615 2.531 -22.603 1.00 88.75 112 ALA A C 1
ATOM 800 O O . ALA A 1 112 ? 4.883 1.995 -23.680 1.00 88.75 112 ALA A O 1
ATOM 801 N N . ARG A 1 113 ? 5.376 2.346 -21.518 1.00 84.69 113 ARG A N 1
ATOM 802 C CA . ARG A 1 113 ? 6.560 1.481 -21.509 1.00 84.69 113 ARG A CA 1
ATOM 803 C C . ARG A 1 113 ? 6.206 0.034 -21.851 1.00 84.69 113 ARG A C 1
ATOM 805 O O . ARG A 1 113 ? 6.926 -0.599 -22.622 1.00 84.69 113 ARG A O 1
ATOM 812 N N . PHE A 1 114 ? 5.120 -0.492 -21.289 1.00 85.94 114 PHE A N 1
ATOM 813 C CA . PHE A 1 114 ? 4.647 -1.844 -21.568 1.00 85.94 114 PHE A CA 1
ATOM 814 C C . PHE A 1 114 ? 4.356 -2.029 -23.062 1.00 85.94 114 PHE A C 1
ATOM 816 O O . PHE A 1 114 ? 4.845 -2.994 -23.656 1.00 85.94 114 PHE A O 1
ATOM 823 N N . PHE A 1 115 ? 3.646 -1.078 -23.677 1.00 85.94 115 PHE A N 1
ATOM 824 C CA . PHE A 1 115 ? 3.364 -1.083 -25.113 1.00 85.94 115 PHE A CA 1
ATOM 825 C C . PHE A 1 115 ? 4.643 -1.063 -25.957 1.00 85.94 115 PHE A C 1
ATOM 827 O O . PHE A 1 115 ? 4.778 -1.890 -26.853 1.00 85.94 115 PHE A O 1
ATOM 834 N N . LEU A 1 116 ? 5.609 -0.192 -25.644 1.00 84.56 116 LEU A N 1
ATOM 835 C CA . LEU A 1 116 ? 6.878 -0.096 -26.383 1.00 84.56 116 LEU A CA 1
ATOM 836 C C . LEU A 1 116 ? 7.694 -1.401 -26.342 1.00 84.56 116 LEU A C 1
ATOM 838 O O . LEU A 1 116 ? 8.253 -1.833 -27.353 1.00 84.56 116 LEU A O 1
ATOM 842 N N . ILE A 1 117 ? 7.749 -2.058 -25.181 1.00 81.56 117 ILE A N 1
ATOM 843 C CA . ILE A 1 117 ? 8.500 -3.311 -25.017 1.00 81.56 117 ILE A CA 1
ATOM 844 C C . ILE A 1 117 ? 7.832 -4.468 -25.772 1.00 81.56 117 ILE A C 1
ATOM 846 O O . ILE A 1 117 ? 8.527 -5.294 -26.356 1.00 81.56 117 ILE A O 1
ATOM 850 N N . HIS A 1 118 ? 6.501 -4.551 -25.775 1.00 83.31 118 HIS A N 1
ATOM 851 C CA . HIS A 1 118 ? 5.801 -5.652 -26.448 1.00 83.31 118 HIS A CA 1
ATOM 852 C C . HIS A 1 118 ? 5.682 -5.427 -27.956 1.00 83.31 118 HIS A C 1
ATOM 854 O O . HIS A 1 118 ? 5.794 -6.383 -28.717 1.00 83.31 118 HIS A O 1
ATOM 860 N N . ALA A 1 119 ? 5.580 -4.171 -28.401 1.00 78.62 119 ALA A N 1
ATOM 861 C CA . ALA A 1 119 ? 5.612 -3.829 -29.820 1.00 78.62 119 ALA A CA 1
ATOM 862 C C . ALA A 1 119 ? 6.919 -4.268 -30.507 1.00 78.62 119 ALA A C 1
ATOM 864 O O . ALA A 1 119 ? 6.907 -4.589 -31.690 1.00 78.62 119 ALA A O 1
ATOM 865 N N . SER A 1 12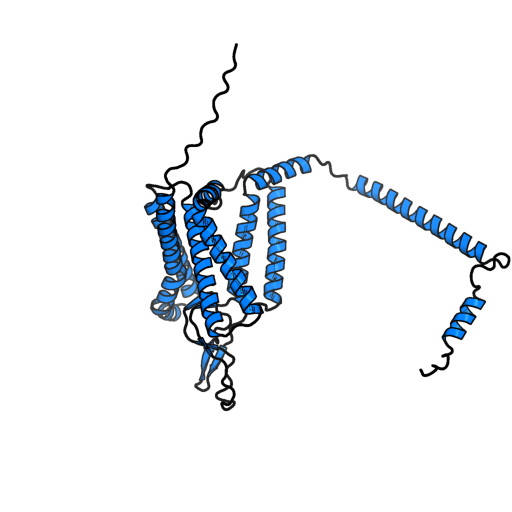0 ? 8.035 -4.328 -29.770 1.00 76.06 120 SER A N 1
ATOM 866 C CA . SER A 1 120 ? 9.343 -4.747 -30.298 1.00 76.06 120 SER A CA 1
ATOM 867 C C . SER A 1 120 ? 9.626 -6.254 -30.201 1.00 76.06 120 SER A C 1
ATOM 869 O O . SER A 1 120 ? 10.564 -6.726 -30.837 1.00 76.06 120 SER A O 1
ATOM 871 N N . ARG A 1 121 ? 8.843 -7.027 -29.431 1.00 75.06 121 ARG A N 1
ATOM 872 C CA . ARG A 1 121 ? 9.099 -8.459 -29.148 1.00 75.06 121 ARG A CA 1
ATOM 873 C C . ARG A 1 121 ? 8.135 -9.432 -29.840 1.00 75.06 121 ARG A C 1
ATOM 875 O O . ARG A 1 121 ? 8.270 -10.641 -29.662 1.00 75.06 121 ARG A O 1
ATOM 882 N N . GLY A 1 122 ? 7.202 -8.916 -30.643 1.00 75.88 122 GLY A N 1
ATOM 883 C CA . GLY A 1 122 ? 6.163 -9.698 -31.316 1.00 75.88 122 GLY A CA 1
ATOM 884 C C . GLY A 1 122 ? 4.945 -9.980 -30.427 1.00 75.88 122 GLY A C 1
ATOM 885 O O . GLY A 1 122 ? 4.989 -9.822 -29.207 1.00 75.88 122 GLY A O 1
ATOM 886 N N . PHE A 1 123 ? 3.838 -10.389 -31.052 1.00 84.38 123 PHE A N 1
ATOM 887 C CA . PHE A 1 123 ? 2.559 -10.607 -30.373 1.00 84.38 123 PHE A CA 1
ATOM 888 C C . PHE A 1 123 ? 2.320 -12.093 -30.101 1.00 84.38 123 PHE A C 1
ATOM 890 O O . PHE A 1 123 ? 2.220 -12.900 -31.020 1.00 84.38 123 PHE A O 1
ATOM 897 N N . ASN A 1 124 ? 2.170 -12.449 -28.829 1.00 88.81 124 ASN A N 1
ATOM 898 C CA . ASN A 1 124 ? 1.593 -13.721 -28.395 1.00 88.81 124 ASN A CA 1
ATOM 899 C C . ASN A 1 124 ? 0.248 -13.488 -27.681 1.00 88.81 124 ASN A C 1
ATOM 901 O O . ASN A 1 124 ? -0.066 -12.363 -27.286 1.00 88.81 124 ASN A O 1
ATOM 905 N N . PHE A 1 125 ? -0.547 -14.544 -27.480 1.00 86.94 125 PHE A N 1
ATOM 906 C CA . PHE A 1 125 ? -1.867 -14.433 -26.839 1.00 86.94 125 PHE A CA 1
ATOM 907 C C . PHE A 1 125 ? -1.798 -13.718 -25.478 1.00 86.94 125 PHE A C 1
ATOM 909 O O . PHE A 1 125 ? -2.570 -12.798 -25.217 1.00 86.94 125 PHE A O 1
ATOM 916 N N . GLY A 1 126 ? -0.804 -14.065 -24.652 1.00 87.25 126 GLY A N 1
ATOM 917 C CA . GLY A 1 126 ? -0.576 -13.414 -23.359 1.00 87.25 126 GLY A CA 1
ATOM 918 C C . GLY A 1 126 ? -0.307 -11.910 -23.476 1.00 87.25 126 GLY A C 1
ATOM 919 O O . GLY A 1 126 ? -0.885 -11.123 -22.729 1.00 87.25 126 GLY A O 1
ATOM 920 N N . SER A 1 127 ? 0.509 -11.489 -24.446 1.00 85.44 127 SER A N 1
ATOM 921 C CA . SER A 1 127 ? 0.790 -10.073 -24.697 1.00 85.44 127 SER A CA 1
ATOM 922 C C . SER A 1 127 ? -0.449 -9.324 -25.169 1.00 85.44 127 SER A C 1
ATOM 924 O O . SER A 1 127 ? -0.658 -8.204 -24.725 1.00 85.44 127 SER A O 1
ATOM 926 N N . VAL A 1 128 ? -1.315 -9.940 -25.981 1.00 89.19 128 VAL A N 1
ATOM 927 C CA . VAL A 1 128 ? -2.554 -9.305 -26.452 1.00 89.19 128 VAL A CA 1
ATOM 928 C C . VAL A 1 128 ? -3.494 -9.059 -25.275 1.00 89.19 128 VAL A C 1
ATOM 930 O O . VAL A 1 128 ? -3.990 -7.945 -25.109 1.00 89.19 128 VAL A O 1
ATOM 933 N N . VAL A 1 129 ? -3.681 -10.056 -24.406 1.00 91.50 129 VAL A N 1
ATOM 934 C CA . VAL A 1 129 ? -4.494 -9.913 -23.187 1.00 91.50 129 VAL A CA 1
ATOM 935 C C . VAL A 1 129 ? -3.931 -8.814 -22.281 1.00 91.50 129 VAL A C 1
ATOM 937 O O . VAL A 1 129 ? -4.668 -7.936 -21.831 1.00 91.50 129 VAL A O 1
ATOM 940 N N . ALA A 1 130 ? -2.618 -8.808 -22.049 1.00 88.62 130 ALA A N 1
ATOM 941 C CA . ALA A 1 130 ? -1.972 -7.801 -21.215 1.00 88.62 130 ALA A CA 1
ATOM 942 C C . ALA A 1 130 ? -2.001 -6.389 -21.843 1.00 88.62 130 ALA A C 1
ATOM 944 O O . ALA A 1 130 ? -2.143 -5.398 -21.122 1.00 88.62 130 ALA A O 1
ATOM 945 N N . MET A 1 131 ? -1.924 -6.275 -23.172 1.00 89.38 131 MET A N 1
ATOM 946 C CA . MET A 1 131 ? -2.084 -5.013 -23.904 1.00 89.38 131 MET A CA 1
ATOM 947 C C . MET A 1 131 ? -3.511 -4.476 -23.785 1.00 89.38 131 MET A C 1
ATOM 949 O O . MET A 1 131 ? -3.682 -3.294 -23.496 1.00 89.38 131 MET A O 1
ATOM 953 N N . LEU A 1 132 ? -4.532 -5.329 -23.933 1.00 92.06 132 LEU A N 1
ATOM 954 C CA . LEU A 1 132 ? -5.931 -4.941 -23.723 1.00 92.06 132 LEU A CA 1
ATOM 955 C C . LEU A 1 132 ? -6.158 -4.450 -22.293 1.00 92.06 132 LEU A C 1
ATOM 957 O O . LEU A 1 132 ? -6.759 -3.397 -22.092 1.00 92.06 132 LEU A O 1
ATOM 961 N N . PHE A 1 133 ? -5.618 -5.158 -21.303 1.00 92.94 133 PHE A N 1
ATOM 962 C CA . PHE A 1 133 ? -5.707 -4.746 -19.906 1.00 92.94 133 PHE A CA 1
ATOM 963 C C . PHE A 1 133 ? -5.062 -3.369 -19.661 1.00 92.94 133 PHE A C 1
ATOM 965 O O . PHE A 1 133 ? -5.675 -2.497 -19.046 1.00 92.94 133 PHE A O 1
ATOM 972 N N . ASN A 1 134 ? -3.864 -3.123 -20.205 1.00 92.69 134 ASN A N 1
ATOM 973 C CA . ASN A 1 134 ? -3.211 -1.812 -20.115 1.00 92.69 134 ASN A CA 1
ATOM 974 C C . ASN A 1 134 ? -3.993 -0.715 -20.856 1.00 92.69 134 ASN A C 1
ATOM 976 O O . ASN A 1 134 ? -4.105 0.401 -20.349 1.00 92.69 134 ASN A O 1
ATOM 980 N N . ALA A 1 135 ? -4.575 -1.019 -22.020 1.00 92.19 135 ALA A N 1
ATOM 981 C CA . ALA A 1 135 ? -5.431 -0.083 -22.749 1.00 92.19 135 ALA A CA 1
ATOM 982 C C . ALA A 1 135 ? -6.674 0.295 -21.929 1.00 92.19 135 ALA A C 1
ATOM 984 O O . ALA A 1 135 ? -7.025 1.473 -21.862 1.00 92.19 135 ALA A O 1
ATOM 985 N N . VAL A 1 136 ? -7.296 -0.676 -21.251 1.00 95.19 136 VAL A N 1
ATOM 986 C CA . VAL A 1 136 ? -8.418 -0.436 -20.332 1.00 95.19 136 VAL A CA 1
ATOM 987 C C . VAL A 1 136 ? -7.986 0.454 -19.168 1.00 95.19 136 VAL A C 1
ATOM 989 O O . VAL A 1 136 ? -8.694 1.406 -18.855 1.00 95.19 136 VAL A O 1
ATOM 992 N N . ILE A 1 137 ? -6.817 0.220 -18.562 1.00 94.06 137 ILE A N 1
ATOM 993 C CA . ILE A 1 137 ? -6.294 1.090 -17.494 1.00 94.06 137 ILE A CA 1
ATOM 994 C C . ILE A 1 137 ? -6.139 2.530 -17.991 1.00 94.06 137 ILE A C 1
ATOM 996 O O . ILE A 1 137 ? -6.637 3.454 -17.349 1.00 94.06 137 ILE A O 1
ATOM 1000 N N . VAL A 1 138 ? -5.494 2.737 -19.142 1.00 93.75 138 VAL A N 1
ATOM 1001 C CA . VAL A 1 138 ? -5.311 4.080 -19.715 1.00 93.75 138 VAL A CA 1
ATOM 1002 C C . VAL A 1 138 ? -6.661 4.726 -20.026 1.00 93.75 138 VAL A C 1
ATOM 1004 O O . VAL A 1 138 ? -6.875 5.892 -19.695 1.00 93.75 138 VAL A O 1
ATOM 1007 N N . PHE A 1 139 ? -7.601 3.967 -20.593 1.00 94.75 139 PHE A N 1
ATOM 1008 C CA . PHE A 1 139 ? -8.962 4.435 -20.838 1.00 94.75 139 PHE A CA 1
ATOM 1009 C C . PHE A 1 139 ? -9.655 4.875 -19.542 1.00 94.75 139 PHE A C 1
ATOM 1011 O O . PHE A 1 139 ? -10.234 5.959 -19.507 1.00 94.75 139 PHE A O 1
ATOM 1018 N N . LEU A 1 140 ? -9.560 4.090 -18.465 1.00 94.31 140 LEU A N 1
ATOM 1019 C CA . LEU A 1 140 ? -10.139 4.426 -17.162 1.00 94.31 140 LEU A CA 1
ATOM 1020 C C . LEU A 1 140 ? -9.499 5.673 -16.547 1.00 94.31 140 LEU A C 1
ATOM 1022 O O . LEU A 1 140 ? -10.218 6.511 -16.006 1.00 94.31 140 LEU A O 1
ATOM 1026 N N . VAL A 1 141 ? -8.178 5.839 -16.670 1.00 93.69 141 VAL A N 1
ATOM 1027 C CA . VAL A 1 141 ? -7.479 7.057 -16.232 1.00 93.69 141 VAL A CA 1
ATOM 1028 C C . VAL A 1 141 ? -8.000 8.266 -17.010 1.00 93.69 141 VAL A C 1
ATOM 1030 O O . VAL A 1 141 ? -8.398 9.260 -16.407 1.00 93.69 141 VAL A O 1
ATOM 1033 N N . VAL A 1 142 ? -8.096 8.180 -18.339 1.00 93.38 142 VAL A N 1
ATOM 1034 C CA . VAL A 1 142 ? -8.649 9.263 -19.168 1.00 93.38 142 VAL A CA 1
ATOM 1035 C C . VAL A 1 142 ? -10.107 9.560 -18.795 1.00 93.38 142 VAL A C 1
ATOM 1037 O O . VAL A 1 142 ? -10.478 10.725 -18.652 1.00 93.38 142 VAL A O 1
ATOM 1040 N N . GLN A 1 143 ? -10.934 8.534 -18.580 1.00 92.69 143 GLN A N 1
ATOM 1041 C CA . GLN A 1 143 ? -12.323 8.695 -18.136 1.00 92.69 143 GLN A CA 1
ATOM 1042 C C . GLN A 1 143 ? -12.423 9.356 -16.757 1.00 92.69 143 GLN A C 1
ATOM 1044 O O . GLN A 1 143 ? -13.286 10.209 -16.546 1.00 92.69 143 GLN A O 1
ATOM 1049 N N . PHE A 1 144 ? -11.527 9.027 -15.827 1.00 92.88 144 PHE A N 1
ATOM 1050 C CA . PHE A 1 144 ? -11.484 9.633 -14.497 1.00 92.88 144 PHE A CA 1
ATOM 1051 C C . PHE A 1 144 ? -11.279 11.155 -14.557 1.00 92.88 144 PHE A C 1
ATOM 1053 O O . PHE A 1 144 ? -11.968 11.898 -13.855 1.00 92.88 144 PHE A O 1
ATOM 1060 N N . PHE A 1 145 ? -10.410 11.631 -15.454 1.00 90.56 145 PHE A N 1
ATOM 1061 C CA . PHE A 1 145 ? -10.210 13.066 -15.680 1.00 90.56 145 PHE A CA 1
ATOM 1062 C C . PHE A 1 145 ? -11.353 13.709 -16.478 1.00 90.56 145 PHE A C 1
ATOM 1064 O O . PHE A 1 145 ? -11.789 14.811 -16.148 1.00 90.56 145 PHE A O 1
ATOM 1071 N N . ARG A 1 146 ? -11.890 13.023 -17.497 1.00 91.12 146 ARG A N 1
ATOM 1072 C CA . ARG A 1 146 ? -12.969 13.557 -18.352 1.00 91.12 146 ARG A CA 1
ATOM 1073 C C . ARG A 1 146 ? -14.305 13.715 -17.632 1.00 91.12 146 ARG A C 1
ATOM 1075 O O . ARG A 1 146 ? -15.042 14.648 -17.926 1.00 91.12 146 ARG A O 1
ATOM 1082 N N . THR A 1 147 ? -14.627 12.813 -16.710 1.00 88.56 147 THR A N 1
ATOM 1083 C CA . THR A 1 147 ? -15.914 12.811 -15.992 1.00 88.56 147 THR A CA 1
ATOM 1084 C C . THR A 1 147 ? -15.998 13.861 -14.882 1.00 88.56 147 THR A C 1
ATOM 1086 O O . THR A 1 147 ? -17.029 13.967 -14.229 1.00 88.56 147 THR A O 1
ATOM 1089 N N . GLY A 1 148 ? -14.928 14.626 -14.627 1.00 84.31 148 GLY A N 1
ATOM 1090 C CA . GLY A 1 148 ? -14.869 15.585 -13.518 1.00 84.31 148 GLY A CA 1
ATOM 1091 C C . GLY A 1 148 ? -14.724 14.936 -12.135 1.00 84.31 148 GLY A C 1
ATOM 1092 O O . GLY A 1 148 ? -14.572 15.646 -11.141 1.00 84.31 148 GLY A O 1
ATOM 1093 N N . ARG A 1 149 ? -14.682 13.596 -12.069 1.00 88.38 149 ARG A N 1
ATOM 1094 C CA . ARG A 1 149 ? -14.495 12.823 -10.832 1.00 88.38 149 ARG A CA 1
ATOM 1095 C C . ARG A 1 149 ? -13.189 13.151 -10.122 1.00 88.38 149 ARG A C 1
ATOM 1097 O O . ARG A 1 149 ? -13.135 13.051 -8.902 1.00 88.38 149 ARG A O 1
ATOM 1104 N N . PHE A 1 150 ? -12.162 13.592 -10.849 1.00 89.94 150 PHE A N 1
ATOM 1105 C CA . PHE A 1 150 ? -10.901 14.033 -10.255 1.00 89.94 150 PHE A CA 1
ATOM 1106 C C . PHE A 1 150 ? -11.101 15.043 -9.119 1.00 89.94 150 PHE A C 1
ATOM 1108 O O . PHE A 1 150 ? -10.528 14.859 -8.049 1.00 89.94 150 PHE A O 1
ATOM 1115 N N . THR A 1 151 ? -11.914 16.087 -9.312 1.00 87.38 151 THR A N 1
ATOM 1116 C CA . THR A 1 151 ? -12.099 17.130 -8.291 1.00 87.38 151 THR A CA 1
ATOM 1117 C C . THR A 1 151 ? -12.808 16.574 -7.058 1.00 87.38 151 THR A C 1
ATOM 1119 O O . THR A 1 151 ? -12.347 16.792 -5.940 1.00 87.38 151 THR A O 1
ATOM 1122 N N . GLU A 1 152 ? -13.879 15.805 -7.257 1.00 89.19 152 GLU A N 1
ATOM 1123 C CA . GLU A 1 152 ? -14.651 15.181 -6.175 1.00 89.19 152 GLU A CA 1
ATOM 1124 C C . GLU A 1 152 ? -13.787 14.225 -5.349 1.00 89.19 152 GLU A C 1
ATOM 1126 O O . GLU A 1 152 ? -13.720 14.337 -4.127 1.00 89.19 152 GLU A O 1
ATOM 1131 N N . TRP A 1 153 ? -13.063 13.329 -6.021 1.00 90.75 153 TRP A N 1
ATOM 1132 C CA . TRP A 1 153 ? -12.194 12.356 -5.366 1.00 90.75 153 TRP A CA 1
ATOM 1133 C C . TRP A 1 153 ? -10.983 13.012 -4.706 1.00 90.75 153 TRP A C 1
ATOM 1135 O O . TRP A 1 153 ? -10.579 12.583 -3.628 1.00 90.75 153 TRP A O 1
ATOM 1145 N N . SER A 1 154 ? -10.423 14.071 -5.296 1.00 90.00 154 SER A N 1
ATOM 1146 C CA . SER A 1 154 ? -9.315 14.826 -4.695 1.00 90.00 154 SER A CA 1
ATOM 1147 C C . SER A 1 154 ? -9.733 15.493 -3.388 1.00 90.00 154 SER A C 1
ATOM 1149 O O . SER A 1 154 ? -9.003 15.420 -2.400 1.00 90.00 154 SER A O 1
ATOM 1151 N N . VAL A 1 155 ? -10.926 16.095 -3.358 1.00 88.56 155 VAL A N 1
ATOM 1152 C CA . VAL A 1 155 ? -11.501 16.683 -2.141 1.00 88.56 155 VAL A CA 1
ATOM 1153 C C . VAL A 1 155 ? -11.846 15.595 -1.124 1.00 88.56 155 VAL A C 1
ATOM 1155 O O . VAL A 1 155 ? -11.488 15.735 0.042 1.00 88.56 155 VAL A O 1
ATOM 1158 N N . ALA A 1 156 ? -12.467 14.493 -1.551 1.00 87.38 156 ALA A N 1
ATOM 1159 C CA . ALA A 1 156 ? -12.806 13.377 -0.668 1.00 87.38 156 ALA A CA 1
ATOM 1160 C C . ALA A 1 156 ? -11.562 12.743 -0.022 1.00 87.38 156 ALA A C 1
ATOM 1162 O O . ALA A 1 156 ? -11.579 12.402 1.160 1.00 87.38 156 ALA A O 1
ATOM 1163 N N . LEU A 1 157 ? -10.463 12.612 -0.771 1.00 87.00 157 LEU A N 1
ATOM 1164 C CA . LEU A 1 157 ? -9.209 12.054 -0.267 1.00 87.00 157 LEU A CA 1
ATOM 1165 C C . LEU A 1 157 ? -8.526 12.995 0.740 1.00 87.00 157 LEU A C 1
ATOM 1167 O O . LEU A 1 157 ? -8.018 12.537 1.765 1.00 87.00 157 LEU A O 1
ATOM 1171 N N . ASP A 1 158 ? -8.554 14.302 0.471 1.00 85.56 158 ASP A N 1
ATOM 1172 C CA . ASP A 1 158 ? -8.002 15.335 1.355 1.00 85.56 158 ASP A CA 1
ATOM 1173 C C . ASP A 1 158 ? -8.814 15.449 2.659 1.00 85.56 158 ASP A C 1
ATOM 1175 O O . ASP A 1 158 ? -8.264 15.311 3.752 1.00 85.56 158 ASP A O 1
ATOM 1179 N N . GLN A 1 159 ? -10.143 15.565 2.557 1.00 83.88 159 GLN A N 1
ATOM 1180 C CA . GLN A 1 159 ? -11.059 15.602 3.707 1.00 83.88 159 GLN A CA 1
ATOM 1181 C C . GLN A 1 159 ? -11.099 14.285 4.486 1.00 83.88 159 GLN A C 1
ATOM 1183 O O . GLN A 1 159 ? -11.320 14.283 5.695 1.00 83.88 159 GLN A O 1
ATOM 1188 N N . GLY A 1 160 ? -10.839 13.159 3.819 1.00 77.62 160 GLY A N 1
ATOM 1189 C CA . GLY A 1 160 ? -10.701 11.859 4.465 1.00 77.62 160 GLY A CA 1
ATOM 1190 C C . GLY A 1 160 ? -9.513 11.787 5.429 1.00 77.62 160 GLY A C 1
ATOM 1191 O O . GLY A 1 160 ? -9.389 10.803 6.158 1.00 77.62 160 GLY A O 1
ATOM 1192 N N . GLY A 1 161 ? -8.632 12.796 5.447 1.00 76.12 161 GLY A N 1
ATOM 1193 C CA . GLY A 1 161 ? -7.487 12.882 6.348 1.00 76.12 161 GLY A CA 1
ATOM 1194 C C . GLY A 1 161 ? -6.379 11.887 6.008 1.00 76.12 161 GLY A C 1
ATOM 1195 O O . GLY A 1 161 ? -5.579 11.552 6.878 1.00 76.12 161 GLY A O 1
ATOM 1196 N N . TRP A 1 162 ? -6.335 11.371 4.772 1.00 76.50 162 TRP A N 1
ATOM 1197 C CA . TRP A 1 162 ? -5.339 10.379 4.333 1.00 76.50 162 TRP A CA 1
ATOM 1198 C C . TRP A 1 162 ? -3.897 10.884 4.429 1.00 76.50 162 TRP A C 1
ATOM 1200 O O . TRP A 1 162 ? -2.980 10.089 4.618 1.00 76.50 162 TRP A O 1
ATOM 1210 N N . PHE A 1 163 ? -3.717 12.202 4.363 1.00 80.25 163 PHE A N 1
ATOM 1211 C CA . PHE A 1 163 ? -2.422 12.876 4.448 1.00 80.25 163 PHE A CA 1
ATOM 1212 C C . PHE A 1 163 ? -2.158 13.503 5.824 1.00 80.25 163 PHE A C 1
ATOM 1214 O O . PHE A 1 163 ? -1.202 14.260 5.984 1.00 80.25 163 PHE A O 1
ATOM 1221 N N . GLU A 1 164 ? -3.002 13.226 6.822 1.00 77.44 164 GLU A N 1
ATOM 1222 C CA . GLU A 1 164 ? -2.817 13.722 8.182 1.00 77.44 164 GLU A CA 1
ATOM 1223 C C . GLU A 1 164 ? -2.276 12.629 9.107 1.00 77.44 164 GLU A C 1
ATOM 1225 O O . GLU A 1 164 ? -2.846 11.548 9.235 1.00 77.44 164 GLU A O 1
ATOM 1230 N N . ALA A 1 165 ? -1.211 12.947 9.845 1.00 75.25 165 ALA A N 1
ATOM 1231 C CA . ALA A 1 165 ? -0.640 12.066 10.868 1.00 75.25 165 ALA A CA 1
ATOM 1232 C C . ALA A 1 165 ? -1.403 12.118 12.213 1.00 75.25 165 ALA A C 1
ATOM 1234 O O . ALA A 1 165 ? -0.889 11.708 13.255 1.00 75.25 165 ALA A O 1
ATOM 1235 N N . ARG A 1 166 ? -2.625 12.668 12.237 1.00 80.00 166 ARG A N 1
ATOM 1236 C CA . ARG A 1 166 ? -3.411 12.810 13.469 1.00 80.00 166 ARG A CA 1
ATOM 1237 C C . ARG A 1 166 ? -4.188 11.528 13.743 1.00 80.00 166 ARG A C 1
ATOM 1239 O O . ARG A 1 166 ? -4.957 11.066 12.910 1.00 80.00 166 ARG A O 1
ATOM 1246 N N . SER A 1 167 ? -4.033 10.984 14.945 1.00 77.69 167 SER A N 1
ATOM 1247 C CA . SER A 1 167 ? -4.858 9.863 15.398 1.00 77.69 167 SER A CA 1
ATOM 1248 C C . SER A 1 167 ? -6.291 10.303 15.700 1.00 77.69 167 SER A C 1
ATOM 1250 O O . SER A 1 167 ? -6.502 11.268 16.441 1.00 77.69 167 SER A O 1
ATOM 1252 N N . TYR A 1 168 ? -7.264 9.564 15.169 1.00 82.50 168 TYR A N 1
ATOM 1253 C CA . TYR A 1 168 ? -8.693 9.798 15.382 1.00 82.50 168 TYR A CA 1
ATOM 1254 C C . TYR A 1 168 ? -9.113 9.298 16.770 1.00 82.50 168 TYR A C 1
ATOM 1256 O O . TYR A 1 168 ? -8.858 8.142 17.091 1.00 82.50 168 TYR A O 1
ATOM 1264 N N . LYS A 1 169 ? -9.746 10.136 17.606 1.00 83.12 169 LYS A N 1
ATOM 1265 C CA . LYS A 1 169 ? -10.241 9.780 18.962 1.00 83.12 169 LYS A CA 1
ATOM 1266 C C . LYS A 1 169 ? -9.249 8.921 19.775 1.00 83.12 169 LYS A C 1
ATOM 1268 O O . LYS A 1 169 ? -9.479 7.745 20.039 1.00 83.12 169 LYS A O 1
ATOM 1273 N N . ARG A 1 170 ? -8.120 9.528 20.157 1.00 77.81 170 ARG A N 1
ATOM 1274 C CA . ARG A 1 170 ? -6.922 8.868 20.725 1.00 77.81 170 ARG A CA 1
ATOM 1275 C C . ARG A 1 170 ? -7.146 7.968 21.945 1.00 77.81 170 ARG A C 1
ATOM 1277 O O . ARG A 1 170 ? -6.323 7.093 22.179 1.00 77.81 170 ARG A O 1
ATOM 1284 N N . THR A 1 171 ? -8.191 8.194 22.733 1.00 86.56 171 THR A N 1
ATOM 1285 C CA . THR A 1 171 ? -8.403 7.524 24.028 1.00 86.56 171 THR A CA 1
ATOM 1286 C C . THR A 1 171 ? -9.479 6.438 24.000 1.00 86.56 171 THR A C 1
ATOM 1288 O O . THR A 1 171 ? -9.604 5.700 24.971 1.00 86.56 171 THR A O 1
ATOM 1291 N N . GLN A 1 172 ? -10.239 6.312 22.909 1.00 86.75 172 GLN A N 1
ATOM 1292 C CA . GLN A 1 172 ? -11.367 5.380 22.793 1.00 86.75 172 GLN A CA 1
ATOM 1293 C C . GLN A 1 172 ? -11.033 4.228 21.838 1.00 86.75 172 GLN A C 1
ATOM 1295 O O . GLN A 1 172 ? -10.274 4.408 20.881 1.00 86.75 172 GLN A O 1
ATOM 1300 N N . GLY A 1 173 ? -11.607 3.041 22.057 1.00 86.62 173 GLY A N 1
ATOM 1301 C CA . GLY A 1 173 ? -11.427 1.905 21.149 1.00 86.62 173 GLY A CA 1
ATOM 1302 C C . GLY A 1 173 ? -10.079 1.203 21.297 1.00 86.62 173 GLY A C 1
ATOM 1303 O O . GLY A 1 173 ? -9.734 0.387 20.447 1.00 86.62 173 GLY A O 1
ATOM 1304 N N . LEU A 1 174 ? -9.251 1.554 22.289 1.00 88.75 174 LEU A N 1
ATOM 1305 C CA . LEU A 1 174 ? -7.816 1.250 22.261 1.00 88.75 174 LEU A CA 1
ATOM 1306 C C . LEU A 1 174 ? -7.507 -0.247 22.194 1.00 88.75 174 LEU A C 1
ATOM 1308 O O . LEU A 1 174 ? -6.565 -0.624 21.493 1.00 88.75 174 LEU A O 1
ATOM 1312 N N . ARG A 1 175 ? -8.266 -1.105 22.890 1.00 90.25 175 ARG A N 1
ATOM 1313 C CA . ARG A 1 175 ? -7.989 -2.551 22.887 1.00 90.25 175 ARG A CA 1
ATOM 1314 C C . ARG A 1 175 ? -8.296 -3.153 21.526 1.00 90.25 175 ARG A C 1
ATOM 1316 O O . ARG A 1 175 ? -7.418 -3.766 20.924 1.00 90.25 175 ARG A O 1
ATOM 1323 N N . VAL A 1 176 ? -9.505 -2.914 21.022 1.00 93.38 176 VAL A N 1
ATOM 1324 C CA . VAL A 1 176 ? -9.953 -3.445 19.728 1.00 93.38 176 VAL A CA 1
ATOM 1325 C C . VAL A 1 176 ? -9.062 -2.918 18.604 1.00 93.38 176 VAL A C 1
ATOM 1327 O O . VAL A 1 176 ? -8.578 -3.695 17.792 1.00 93.38 176 VAL A O 1
ATOM 1330 N N . ARG A 1 177 ? -8.722 -1.626 18.623 1.00 93.00 177 ARG A N 1
ATOM 1331 C CA . ARG A 1 177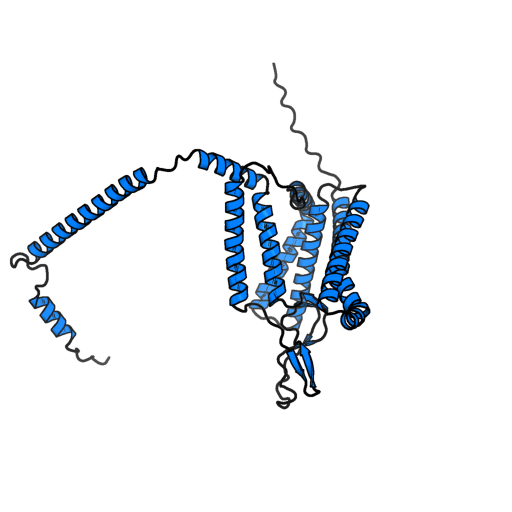 ? -7.818 -1.003 17.647 1.00 93.00 177 ARG A CA 1
ATOM 1332 C C . ARG A 1 177 ? -6.432 -1.646 17.621 1.00 93.00 177 ARG A C 1
ATOM 1334 O O . ARG A 1 177 ? -5.931 -1.960 16.546 1.00 93.00 177 ARG A O 1
ATOM 1341 N N . ARG A 1 178 ? -5.814 -1.875 18.786 1.00 93.81 178 ARG A N 1
ATOM 1342 C CA . ARG A 1 178 ? -4.503 -2.547 18.875 1.00 93.81 178 ARG A CA 1
ATOM 1343 C C . ARG A 1 178 ? -4.571 -3.991 18.383 1.00 93.81 178 ARG A C 1
ATOM 1345 O O . ARG A 1 178 ? -3.662 -4.417 17.678 1.00 93.81 178 ARG A O 1
ATOM 1352 N N . LEU A 1 179 ? -5.645 -4.712 18.705 1.00 94.56 179 LEU A N 1
ATOM 1353 C CA . LEU A 1 179 ? -5.865 -6.076 18.219 1.00 94.56 179 LEU A CA 1
ATOM 1354 C C . LEU A 1 179 ? -6.054 -6.117 16.699 1.00 94.56 179 LEU A C 1
ATOM 1356 O O . LEU A 1 179 ? -5.475 -6.977 16.046 1.00 94.56 179 LEU A O 1
ATOM 1360 N N . THR A 1 180 ? -6.787 -5.164 16.117 1.00 94.88 180 THR A N 1
ATOM 1361 C CA . THR A 1 180 ? -6.932 -5.054 14.659 1.00 94.88 180 THR A CA 1
ATOM 1362 C C . THR A 1 180 ? -5.601 -4.737 13.982 1.00 94.88 180 THR A C 1
ATOM 1364 O O . THR A 1 180 ? -5.271 -5.381 12.991 1.00 94.88 180 THR A O 1
ATOM 1367 N N . ILE A 1 181 ? -4.804 -3.804 14.524 1.00 94.50 181 ILE A N 1
ATOM 1368 C CA . ILE A 1 181 ? -3.452 -3.524 14.009 1.00 94.50 181 ILE A CA 1
ATOM 1369 C C . ILE A 1 181 ? -2.612 -4.800 14.048 1.00 94.50 181 ILE A C 1
ATOM 1371 O O . ILE A 1 181 ? -2.017 -5.166 13.041 1.00 94.50 181 ILE A O 1
ATOM 1375 N N . LEU A 1 182 ? -2.596 -5.500 15.183 1.00 96.50 182 LEU A N 1
ATOM 1376 C CA . LEU A 1 182 ? -1.837 -6.736 15.337 1.00 96.50 182 LEU A CA 1
ATOM 1377 C C . LEU A 1 182 ? -2.295 -7.813 14.343 1.00 96.50 182 LEU A C 1
ATOM 1379 O O . LEU A 1 182 ? -1.452 -8.430 13.704 1.00 96.50 182 LEU A O 1
ATOM 1383 N N . GLY A 1 183 ? -3.603 -7.990 14.142 1.00 95.88 183 GLY A N 1
ATOM 1384 C CA . GLY A 1 183 ? -4.142 -8.921 13.148 1.00 95.88 183 GLY A CA 1
ATOM 1385 C C . GLY A 1 183 ? -3.728 -8.575 11.715 1.00 95.88 183 GLY A C 1
ATOM 1386 O O . GLY A 1 183 ? -3.271 -9.450 10.980 1.00 95.88 183 GLY A O 1
ATOM 1387 N N . LEU A 1 184 ? -3.814 -7.295 11.331 1.00 95.94 184 LEU A N 1
ATOM 1388 C CA . LEU A 1 184 ? -3.369 -6.822 10.016 1.00 95.94 184 LEU A CA 1
ATOM 1389 C C . LEU A 1 184 ? -1.863 -7.031 9.816 1.00 95.94 184 LEU A C 1
ATOM 1391 O O . LEU A 1 184 ? -1.443 -7.459 8.743 1.00 95.94 184 LEU A O 1
ATOM 1395 N N . LEU A 1 185 ? -1.054 -6.770 10.846 1.00 96.12 185 LEU A N 1
ATOM 1396 C CA . LEU A 1 185 ? 0.396 -6.953 10.789 1.00 96.12 185 LEU A CA 1
ATOM 1397 C C . LEU A 1 185 ? 0.809 -8.422 10.765 1.00 96.12 185 LEU A C 1
ATOM 1399 O O . LEU A 1 185 ? 1.761 -8.751 10.069 1.00 96.12 185 LEU A O 1
ATOM 1403 N N . LEU A 1 186 ? 0.106 -9.310 11.471 1.00 96.75 186 LEU A N 1
ATOM 1404 C CA . LEU A 1 186 ? 0.363 -10.749 11.393 1.00 96.75 186 LEU A CA 1
ATOM 1405 C C . LEU A 1 186 ? 0.043 -11.290 9.999 1.00 96.75 186 LEU A C 1
ATOM 1407 O O . LEU A 1 186 ? 0.851 -12.021 9.430 1.00 96.75 186 LEU A O 1
ATOM 1411 N N . LEU A 1 187 ? -1.092 -10.888 9.422 1.00 96.38 187 LEU A N 1
ATOM 1412 C CA . LEU A 1 187 ? -1.463 -11.283 8.066 1.00 96.38 187 LEU A CA 1
ATOM 1413 C C . LEU A 1 187 ? -0.435 -10.773 7.047 1.00 96.38 187 LEU A C 1
ATOM 1415 O O . LEU A 1 187 ? 0.132 -11.566 6.295 1.00 96.38 187 LEU A O 1
ATOM 1419 N N . ALA A 1 188 ? -0.141 -9.471 7.061 1.00 94.69 188 ALA A N 1
ATOM 1420 C CA . ALA A 1 188 ? 0.831 -8.873 6.152 1.00 94.69 188 ALA A CA 1
ATOM 1421 C C . ALA A 1 188 ? 2.241 -9.450 6.354 1.00 94.69 188 ALA A C 1
ATOM 1423 O O . ALA A 1 188 ? 2.908 -9.810 5.387 1.00 94.69 188 ALA A O 1
ATOM 1424 N N . GLY A 1 189 ? 2.669 -9.605 7.608 1.00 94.19 189 GLY A N 1
ATOM 1425 C CA . GLY A 1 189 ? 3.954 -10.190 7.974 1.00 94.19 189 GLY A CA 1
ATOM 1426 C C . GLY A 1 189 ? 4.097 -11.628 7.488 1.00 94.19 189 GLY A C 1
ATOM 1427 O O . GLY A 1 189 ? 5.131 -11.969 6.923 1.00 94.19 189 GLY A O 1
ATOM 1428 N N . SER A 1 190 ? 3.048 -12.449 7.612 1.00 95.19 190 SER A N 1
ATOM 1429 C CA . SER A 1 190 ? 3.051 -13.817 7.078 1.00 95.19 190 SER A CA 1
ATOM 1430 C C . SER A 1 190 ? 3.173 -13.849 5.550 1.00 95.19 190 SER A C 1
ATOM 1432 O O . SER A 1 190 ? 3.926 -14.657 5.012 1.00 95.19 190 SER A O 1
ATOM 1434 N N . GLY A 1 191 ? 2.514 -12.926 4.839 1.00 93.12 191 GLY A N 1
ATOM 1435 C CA . GLY A 1 191 ? 2.637 -12.807 3.384 1.00 93.12 191 GLY A CA 1
ATOM 1436 C C . GLY A 1 191 ? 4.038 -12.380 2.941 1.00 93.12 191 GLY A C 1
ATOM 1437 O O . GLY A 1 191 ? 4.598 -12.961 2.013 1.00 93.12 191 GLY A O 1
ATOM 1438 N N . ILE A 1 192 ? 4.633 -11.407 3.636 1.00 92.44 192 ILE A N 1
ATOM 1439 C CA . ILE A 1 192 ? 5.997 -10.929 3.362 1.00 92.44 192 ILE A CA 1
ATOM 1440 C C . ILE A 1 192 ? 7.024 -12.025 3.669 1.00 92.44 192 ILE A C 1
ATOM 1442 O O . ILE A 1 192 ? 7.935 -12.248 2.877 1.00 92.44 192 ILE A O 1
ATOM 1446 N N . TRP A 1 193 ? 6.846 -12.759 4.768 1.00 91.94 193 TRP A N 1
ATOM 1447 C CA . TRP A 1 193 ? 7.682 -13.908 5.112 1.00 91.94 193 TRP A CA 1
ATOM 1448 C C . TRP A 1 193 ? 7.645 -14.985 4.024 1.00 91.94 193 TRP A C 1
ATOM 1450 O O . TRP A 1 193 ? 8.686 -15.440 3.550 1.00 91.94 193 TRP A O 1
ATOM 1460 N N . THR A 1 194 ? 6.448 -15.348 3.560 1.00 92.94 194 THR A N 1
ATOM 1461 C CA . THR A 1 194 ? 6.284 -16.292 2.450 1.00 92.94 194 THR A CA 1
ATOM 1462 C C . THR A 1 194 ? 6.975 -15.789 1.182 1.00 92.94 194 THR A C 1
ATOM 1464 O O . THR A 1 194 ? 7.676 -16.569 0.539 1.00 92.94 194 THR A O 1
ATOM 1467 N N . LEU A 1 195 ? 6.841 -14.499 0.848 1.00 90.06 195 LEU A N 1
ATOM 1468 C CA . LEU A 1 195 ? 7.508 -13.888 -0.307 1.00 90.06 195 LEU A CA 1
ATOM 1469 C C . LEU A 1 195 ? 9.036 -14.035 -0.229 1.00 90.06 195 LEU A C 1
ATOM 1471 O O . LEU A 1 195 ? 9.668 -14.406 -1.218 1.00 90.06 195 LEU A O 1
ATOM 1475 N N . MET A 1 196 ? 9.614 -13.760 0.943 1.00 87.81 196 MET A N 1
ATOM 1476 C CA . MET A 1 196 ? 11.058 -13.825 1.176 1.00 87.81 196 MET A CA 1
ATOM 1477 C C . MET A 1 196 ? 11.592 -15.260 1.118 1.00 87.81 196 MET A C 1
ATOM 1479 O O . MET A 1 196 ? 12.642 -15.494 0.525 1.00 87.81 196 MET A O 1
ATOM 1483 N N . ASN A 1 197 ? 10.863 -16.227 1.679 1.00 89.25 197 ASN A N 1
ATOM 1484 C CA . ASN A 1 197 ? 11.336 -17.611 1.761 1.00 89.25 197 ASN A CA 1
ATOM 1485 C C . ASN A 1 197 ? 11.273 -18.367 0.428 1.00 89.25 197 ASN A C 1
ATOM 1487 O O . ASN A 1 197 ? 12.031 -19.312 0.227 1.00 89.25 197 ASN A O 1
ATOM 1491 N N . HIS A 1 198 ? 10.383 -17.974 -0.484 1.00 87.62 198 HIS A N 1
ATOM 1492 C CA . HIS A 1 198 ? 10.147 -18.704 -1.734 1.00 87.62 198 HIS A CA 1
ATOM 1493 C C . HIS A 1 198 ? 10.936 -18.159 -2.938 1.00 87.62 198 HIS A C 1
ATOM 1495 O O . HIS A 1 198 ? 10.705 -18.605 -4.058 1.00 87.62 198 HIS A O 1
ATOM 1501 N N . ASN A 1 199 ? 11.873 -17.219 -2.738 1.00 80.44 199 ASN A N 1
ATOM 1502 C CA . ASN A 1 199 ? 12.719 -16.642 -3.798 1.00 80.44 199 ASN A CA 1
ATOM 1503 C C . ASN A 1 199 ? 11.936 -16.173 -5.044 1.00 80.44 199 ASN A C 1
ATOM 1505 O O . ASN A 1 199 ? 12.417 -16.278 -6.170 1.00 80.44 199 ASN A O 1
ATOM 1509 N N . TYR A 1 200 ? 10.728 -15.628 -4.856 1.00 81.81 200 TYR A N 1
ATOM 1510 C CA . TYR A 1 200 ? 9.916 -15.108 -5.966 1.00 81.81 200 TYR A CA 1
ATOM 1511 C C . TYR A 1 200 ? 10.539 -13.884 -6.653 1.00 81.81 200 TYR A C 1
ATOM 1513 O O . TYR A 1 200 ? 10.110 -13.502 -7.741 1.00 81.81 200 TYR A O 1
ATOM 1521 N N . LEU A 1 201 ? 11.517 -13.243 -6.010 1.00 84.38 201 LEU A N 1
ATOM 1522 C CA . LEU A 1 201 ? 12.176 -12.041 -6.501 1.00 84.38 201 LEU A CA 1
ATOM 1523 C C . LEU A 1 201 ? 13.547 -12.382 -7.099 1.00 84.38 201 LEU A C 1
ATOM 1525 O O . LEU A 1 201 ? 14.297 -13.152 -6.493 1.00 84.38 201 LEU A O 1
ATOM 1529 N N . PRO A 1 202 ? 13.895 -11.809 -8.266 1.00 81.25 202 PRO A N 1
ATOM 1530 C CA . PRO A 1 202 ? 15.191 -12.032 -8.887 1.00 81.25 202 PRO A CA 1
ATOM 1531 C C . PRO A 1 202 ? 16.316 -11.464 -8.016 1.00 81.25 202 PRO A C 1
ATOM 1533 O O . PRO A 1 202 ? 16.151 -10.436 -7.355 1.00 81.25 202 PRO A O 1
ATOM 1536 N N . GLN A 1 203 ? 17.463 -12.141 -8.032 1.00 80.88 203 GLN A N 1
ATOM 1537 C CA . GLN A 1 203 ? 18.632 -11.794 -7.226 1.00 80.88 203 GLN A CA 1
ATOM 1538 C C . GLN A 1 203 ? 19.783 -11.330 -8.115 1.00 80.88 203 GLN A C 1
ATOM 1540 O O . GLN A 1 203 ? 19.967 -11.820 -9.236 1.00 80.88 203 GLN A O 1
ATOM 1545 N N . ASN A 1 204 ? 20.568 -10.395 -7.589 1.00 81.62 204 ASN A N 1
ATOM 1546 C CA . ASN A 1 204 ? 21.829 -9.997 -8.190 1.00 81.62 204 ASN A CA 1
ATOM 1547 C C . ASN A 1 204 ? 22.887 -11.075 -7.925 1.00 81.62 204 ASN A C 1
ATOM 1549 O O . ASN A 1 204 ? 22.958 -11.641 -6.838 1.00 81.62 204 ASN A O 1
ATOM 1553 N N . ALA A 1 205 ? 23.699 -11.371 -8.935 1.00 76.94 205 ALA A N 1
ATOM 1554 C CA . ALA A 1 205 ? 24.843 -12.263 -8.822 1.00 76.94 205 ALA A CA 1
ATOM 1555 C C . ALA A 1 205 ? 26.096 -11.538 -9.308 1.00 76.94 205 ALA A C 1
ATOM 1557 O O . ALA A 1 205 ? 26.084 -10.922 -10.378 1.00 76.94 205 ALA A O 1
ATOM 1558 N N . GLU A 1 206 ? 27.171 -11.645 -8.535 1.00 75.06 206 GLU A N 1
ATOM 1559 C CA . GLU A 1 206 ? 28.492 -11.170 -8.930 1.00 75.06 206 GLU A CA 1
ATOM 1560 C C . GLU A 1 206 ? 29.088 -12.136 -9.956 1.00 75.06 206 GLU A C 1
ATOM 1562 O O . GLU A 1 206 ? 29.174 -13.348 -9.743 1.00 75.06 206 GLU A O 1
ATOM 1567 N N . LEU A 1 207 ? 29.445 -11.593 -11.115 1.00 69.88 207 LEU A N 1
ATOM 1568 C CA . LEU A 1 207 ? 30.087 -12.308 -12.203 1.00 69.88 207 LEU A CA 1
ATOM 1569 C C . LEU A 1 207 ? 31.541 -11.857 -12.289 1.00 69.88 207 LEU A C 1
ATOM 1571 O O . LEU A 1 207 ? 31.838 -10.663 -12.309 1.00 69.88 207 LEU A O 1
ATOM 1575 N N . LYS A 1 208 ? 32.446 -12.829 -12.386 1.00 67.75 208 LYS A N 1
ATOM 1576 C CA . LYS A 1 208 ? 33.866 -12.581 -12.613 1.00 67.75 208 LYS A CA 1
ATOM 1577 C C . LYS A 1 208 ? 34.158 -12.666 -14.104 1.00 67.75 208 LYS A C 1
ATOM 1579 O O . LYS A 1 208 ? 33.859 -13.676 -14.742 1.00 67.75 208 LYS A O 1
ATOM 1584 N N . ARG A 1 209 ? 34.703 -11.595 -14.669 1.00 64.12 209 ARG A N 1
ATOM 1585 C CA . ARG A 1 209 ? 35.100 -11.530 -16.074 1.00 64.12 209 ARG A CA 1
ATOM 1586 C C . ARG A 1 209 ? 36.467 -12.219 -16.268 1.00 64.12 209 ARG A C 1
ATOM 1588 O O . ARG A 1 209 ? 37.260 -12.256 -15.326 1.00 64.12 209 ARG A O 1
ATOM 1595 N N . PRO A 1 210 ? 36.779 -12.735 -17.474 1.00 64.06 210 PRO A N 1
ATOM 1596 C CA . PRO A 1 210 ? 38.101 -13.293 -17.781 1.00 64.06 210 PRO A CA 1
ATOM 1597 C C . PRO A 1 210 ? 39.291 -12.344 -17.543 1.00 64.06 210 PRO A C 1
ATOM 1599 O O . PRO A 1 210 ? 40.399 -12.817 -17.320 1.00 64.06 210 PRO A O 1
ATOM 1602 N N . ASP A 1 211 ? 39.075 -11.023 -17.535 1.00 66.88 211 ASP A N 1
ATOM 1603 C CA . ASP A 1 211 ? 40.090 -10.007 -17.198 1.00 66.88 211 ASP A CA 1
ATOM 1604 C C . ASP A 1 211 ? 40.324 -9.841 -15.678 1.00 66.88 211 ASP A C 1
ATOM 1606 O O . ASP A 1 211 ? 41.091 -8.979 -15.253 1.00 66.88 211 ASP A O 1
ATOM 1610 N N . GLY A 1 212 ? 39.658 -10.651 -14.848 1.00 67.69 212 GLY A N 1
ATOM 1611 C CA . GLY A 1 212 ? 39.752 -10.616 -13.390 1.00 67.69 212 GLY A CA 1
ATOM 1612 C C . GLY A 1 212 ? 38.852 -9.581 -12.712 1.00 67.69 212 GLY A C 1
ATOM 1613 O O . GLY A 1 212 ? 38.776 -9.589 -11.484 1.00 67.69 212 GLY A O 1
ATOM 1614 N N . THR A 1 213 ? 38.144 -8.732 -13.465 1.00 71.50 213 THR A N 1
ATOM 1615 C CA . THR A 1 213 ? 37.213 -7.746 -12.899 1.00 71.50 213 THR A CA 1
ATOM 1616 C C . THR A 1 213 ? 35.894 -8.398 -12.476 1.00 71.50 213 THR A C 1
ATOM 1618 O O . THR A 1 213 ? 35.347 -9.263 -13.164 1.00 71.50 213 THR A O 1
ATOM 1621 N N . GLU A 1 214 ? 35.376 -7.999 -11.316 1.00 72.25 214 GLU A N 1
ATOM 1622 C CA . GLU A 1 214 ? 34.109 -8.485 -10.760 1.00 72.25 214 GLU A CA 1
ATOM 1623 C C . GLU A 1 214 ? 33.009 -7.446 -11.017 1.00 72.25 214 GLU A C 1
ATOM 1625 O O . GLU A 1 214 ? 33.211 -6.250 -10.805 1.00 72.25 214 GLU A O 1
ATOM 1630 N N . PHE A 1 215 ? 31.851 -7.881 -11.523 1.00 70.06 215 PHE A N 1
ATOM 1631 C CA . PHE A 1 215 ? 30.715 -7.000 -11.801 1.00 70.06 215 PHE A CA 1
ATOM 1632 C C . PHE A 1 215 ? 29.373 -7.694 -11.517 1.00 70.06 215 PHE A C 1
ATOM 1634 O O . PHE A 1 215 ? 29.208 -8.887 -11.762 1.00 70.06 215 PHE A O 1
ATOM 1641 N N . SER A 1 216 ? 28.381 -6.952 -11.018 1.00 75.38 216 SER A N 1
ATOM 1642 C CA . SER A 1 216 ? 27.033 -7.487 -10.766 1.00 75.38 216 SER A CA 1
ATOM 1643 C C . SER A 1 216 ? 26.236 -7.636 -12.065 1.00 75.38 216 SER A C 1
ATOM 1645 O O . SER A 1 216 ? 26.237 -6.746 -12.918 1.00 75.38 216 SER A O 1
ATOM 1647 N N . ASN A 1 217 ? 25.504 -8.743 -12.214 1.00 76.75 217 ASN A N 1
ATOM 1648 C CA . ASN A 1 217 ? 24.631 -8.981 -13.367 1.00 76.75 217 ASN A CA 1
ATOM 1649 C C . ASN A 1 217 ? 23.371 -8.084 -13.402 1.00 76.75 217 ASN A C 1
ATOM 1651 O O . ASN A 1 217 ? 22.675 -8.080 -14.423 1.00 76.75 217 ASN A O 1
ATOM 1655 N N . ARG A 1 218 ? 23.086 -7.339 -12.317 1.00 79.81 218 ARG A N 1
ATOM 1656 C CA . ARG A 1 218 ? 21.956 -6.396 -12.160 1.00 79.81 218 ARG A CA 1
ATOM 1657 C C . ARG A 1 218 ? 20.577 -6.998 -12.474 1.00 79.81 218 ARG A C 1
ATOM 1659 O O . ARG A 1 218 ? 19.657 -6.287 -12.870 1.00 79.81 218 ARG A O 1
ATOM 1666 N N . MET A 1 219 ? 20.419 -8.315 -12.324 1.00 78.62 219 MET A N 1
ATOM 1667 C CA . MET A 1 219 ? 19.154 -9.018 -12.593 1.00 78.62 219 MET A CA 1
ATOM 1668 C C . MET A 1 219 ? 18.107 -8.831 -11.492 1.00 78.62 219 MET A C 1
ATOM 1670 O O . MET A 1 219 ? 16.908 -8.874 -11.763 1.00 78.62 219 MET A O 1
ATOM 1674 N N . GLY A 1 220 ? 18.558 -8.617 -10.259 1.00 81.44 220 GLY A N 1
ATOM 1675 C CA . GLY A 1 220 ? 17.738 -8.251 -9.111 1.00 81.44 220 GLY A CA 1
ATOM 1676 C C . GLY A 1 220 ? 17.468 -6.753 -9.000 1.00 81.44 220 GLY A C 1
ATOM 1677 O O . GLY A 1 220 ? 16.778 -6.345 -8.074 1.00 81.44 220 GLY A O 1
ATOM 1678 N N . ASP A 1 221 ? 17.959 -5.930 -9.927 1.00 84.56 221 ASP A N 1
ATOM 1679 C CA . ASP A 1 221 ? 17.683 -4.496 -9.956 1.00 84.56 221 ASP A CA 1
ATOM 1680 C C . ASP A 1 221 ? 16.475 -4.183 -10.838 1.00 84.56 221 ASP A C 1
ATOM 1682 O O . ASP A 1 221 ? 16.314 -4.699 -11.947 1.00 84.56 221 ASP A O 1
ATOM 1686 N N . TRP A 1 222 ? 15.648 -3.233 -10.408 1.00 82.00 222 TRP A N 1
ATOM 1687 C CA . TRP A 1 222 ? 14.649 -2.664 -11.300 1.00 82.00 222 TRP A CA 1
ATOM 1688 C C . TRP A 1 222 ? 15.276 -1.583 -12.169 1.00 82.00 222 TRP A C 1
ATOM 1690 O O . TRP A 1 222 ? 15.461 -0.455 -11.718 1.00 82.00 222 TRP A O 1
ATOM 1700 N N . VAL A 1 223 ? 15.587 -1.911 -13.422 1.00 82.19 223 VAL A N 1
ATOM 1701 C CA . VAL A 1 223 ? 16.244 -0.996 -14.369 1.00 82.19 223 VAL A CA 1
ATOM 1702 C C . VAL A 1 223 ? 15.270 -0.508 -15.453 1.00 82.19 223 VAL A C 1
ATOM 1704 O O . VAL A 1 223 ? 14.451 -1.260 -15.997 1.00 82.19 223 VAL A O 1
ATOM 1707 N N . VAL A 1 224 ? 15.347 0.781 -15.787 1.00 80.44 224 VAL A N 1
ATOM 1708 C CA . VAL A 1 224 ? 14.622 1.430 -16.890 1.00 80.44 224 VAL A CA 1
ATOM 1709 C C . VAL A 1 224 ? 15.591 1.751 -18.020 1.00 80.44 224 VAL A C 1
ATOM 1711 O O . VAL A 1 224 ? 16.607 2.399 -17.803 1.00 80.44 224 VAL A O 1
ATOM 1714 N N . GLY A 1 225 ? 15.268 1.315 -19.241 1.00 76.44 225 GLY A N 1
ATOM 1715 C CA . GLY A 1 225 ? 16.089 1.585 -20.429 1.00 76.44 225 GLY A CA 1
ATOM 1716 C C . GLY A 1 225 ? 17.382 0.767 -20.521 1.00 76.44 225 GLY A C 1
ATOM 1717 O O . GLY A 1 225 ? 18.200 1.049 -21.385 1.00 76.44 225 GLY A O 1
ATOM 1718 N N . GLY A 1 226 ? 17.576 -0.226 -19.647 1.00 78.62 226 GLY A N 1
ATOM 1719 C CA . GLY A 1 226 ? 18.676 -1.185 -19.760 1.00 78.62 226 GLY A CA 1
ATOM 1720 C C . GLY A 1 226 ? 18.373 -2.256 -20.805 1.00 78.62 226 GLY A C 1
ATOM 1721 O O . GLY A 1 226 ? 17.219 -2.670 -20.963 1.00 78.62 226 GLY A O 1
ATOM 1722 N N . THR A 1 227 ? 19.403 -2.715 -21.508 1.00 74.06 227 THR A N 1
ATOM 1723 C CA . THR A 1 227 ? 19.305 -3.828 -22.456 1.00 74.06 227 THR A CA 1
ATOM 1724 C C . THR A 1 227 ? 19.722 -5.120 -21.770 1.00 74.06 227 THR A C 1
ATOM 1726 O O . THR A 1 227 ? 20.804 -5.203 -21.188 1.00 74.06 227 THR A O 1
ATOM 1729 N N . VAL A 1 228 ? 18.857 -6.135 -21.833 1.00 74.94 228 VAL A N 1
ATOM 1730 C CA . VAL A 1 228 ? 19.190 -7.482 -21.358 1.00 74.94 228 VAL A CA 1
ATOM 1731 C C . VAL A 1 228 ? 20.022 -8.158 -22.436 1.00 74.94 228 VAL A C 1
ATOM 1733 O O . VAL A 1 228 ? 19.501 -8.477 -23.505 1.00 74.94 228 VAL A O 1
ATOM 1736 N N . LEU A 1 229 ? 21.300 -8.375 -22.151 1.00 71.62 229 LEU A N 1
ATOM 1737 C CA . LEU A 1 229 ? 22.180 -9.153 -23.008 1.00 71.62 229 LEU A CA 1
ATOM 1738 C C . LEU A 1 229 ? 22.030 -10.629 -22.639 1.00 71.62 229 LEU A C 1
ATOM 1740 O O . LEU A 1 229 ? 22.277 -11.029 -21.497 1.00 71.62 229 LEU A O 1
ATOM 1744 N N . GLN A 1 230 ? 21.565 -11.420 -23.604 1.00 70.19 230 GLN A N 1
ATOM 1745 C CA . GLN A 1 230 ? 21.516 -12.876 -23.499 1.00 70.19 230 GLN A CA 1
ATOM 1746 C C . GLN A 1 230 ? 22.851 -13.468 -23.971 1.00 70.19 230 GLN A C 1
ATOM 1748 O O . GLN A 1 230 ? 23.478 -12.883 -24.853 1.00 70.19 230 GLN A O 1
ATOM 1753 N N . PRO A 1 231 ? 23.284 -14.611 -23.414 1.00 64.19 231 PRO A N 1
ATOM 1754 C CA . PRO A 1 231 ? 24.470 -15.305 -23.909 1.00 64.19 231 PRO A CA 1
ATOM 1755 C C . PRO A 1 231 ? 24.258 -15.731 -25.372 1.00 64.19 231 PRO A C 1
ATOM 1757 O O . PRO A 1 231 ? 23.249 -16.365 -25.699 1.00 64.19 231 PRO A O 1
ATOM 1760 N N . GLU A 1 232 ? 25.176 -15.351 -26.265 1.00 57.34 232 GLU A N 1
ATOM 1761 C CA . GLU A 1 232 ? 25.075 -15.652 -27.696 1.00 57.34 232 GLU A CA 1
ATOM 1762 C C . GLU A 1 232 ? 25.348 -17.131 -27.960 1.00 57.34 232 GLU A C 1
ATOM 1764 O O . GLU A 1 232 ? 26.430 -17.642 -27.697 1.00 57.34 232 GLU A O 1
ATOM 1769 N N . ARG A 1 233 ? 24.383 -17.856 -28.524 1.00 53.31 233 ARG A N 1
ATOM 1770 C CA . ARG A 1 233 ? 24.515 -19.295 -28.782 1.00 53.31 233 ARG A CA 1
ATOM 1771 C C . ARG A 1 233 ? 25.569 -19.539 -29.885 1.00 53.31 233 ARG A C 1
ATOM 1773 O O . ARG A 1 233 ? 25.258 -19.369 -31.057 1.00 53.31 233 ARG A O 1
ATOM 1780 N N . GLY A 1 234 ? 26.792 -19.944 -29.517 1.00 53.91 234 GLY A N 1
ATOM 1781 C CA . GLY A 1 234 ? 27.876 -20.271 -30.464 1.00 53.91 234 GLY A CA 1
ATOM 1782 C C . GLY A 1 234 ? 29.280 -19.780 -30.088 1.00 53.91 234 GLY A C 1
ATOM 1783 O O . GLY A 1 234 ? 30.251 -20.268 -30.659 1.00 53.91 234 GLY A O 1
ATOM 1784 N N . LEU A 1 235 ? 29.413 -18.870 -29.116 1.00 56.75 235 LEU A N 1
ATOM 1785 C CA . LEU A 1 235 ? 30.723 -18.431 -28.617 1.00 56.75 235 LEU A CA 1
ATOM 1786 C C . LEU A 1 235 ? 31.387 -19.518 -27.744 1.00 56.75 235 LEU A C 1
ATOM 1788 O O . LEU A 1 235 ? 30.668 -20.264 -27.061 1.00 56.75 235 LEU A O 1
ATOM 1792 N N . PRO A 1 236 ? 32.733 -19.623 -27.742 1.00 57.41 236 PRO A N 1
ATOM 1793 C CA . PRO A 1 236 ? 33.463 -20.599 -26.934 1.00 57.41 236 PRO A CA 1
ATOM 1794 C C . PRO A 1 236 ? 33.116 -20.460 -25.447 1.00 57.41 236 PRO A C 1
ATOM 1796 O O . PRO A 1 236 ? 32.860 -19.365 -24.949 1.00 57.41 236 PRO A O 1
ATOM 1799 N N . ALA A 1 237 ? 33.108 -21.580 -24.717 1.00 55.56 237 ALA A N 1
ATOM 1800 C CA . ALA A 1 237 ? 32.614 -21.656 -23.339 1.00 55.56 237 ALA A CA 1
ATOM 1801 C C . ALA A 1 237 ? 33.321 -20.712 -22.345 1.00 55.56 237 ALA A C 1
ATOM 1803 O O . ALA A 1 237 ? 32.803 -20.507 -21.253 1.00 55.56 237 ALA A O 1
ATOM 1804 N N . GLU A 1 238 ? 34.492 -20.159 -22.670 1.00 54.56 238 GLU A N 1
ATOM 1805 C CA . GLU A 1 238 ? 35.162 -19.127 -21.860 1.00 54.56 238 GLU A CA 1
ATOM 1806 C C . GLU A 1 238 ? 34.575 -17.722 -22.052 1.00 54.56 238 GLU A C 1
ATOM 1808 O O . GLU A 1 238 ? 34.492 -16.960 -21.093 1.00 54.56 238 GLU A O 1
ATOM 1813 N N . GLU A 1 239 ? 34.091 -17.405 -23.251 1.00 51.41 239 GLU A N 1
ATOM 1814 C CA . GLU A 1 239 ? 33.476 -16.118 -23.599 1.00 51.41 239 GLU A CA 1
ATOM 1815 C C . GLU A 1 239 ? 31.959 -16.133 -23.334 1.00 51.41 239 GLU A C 1
ATOM 1817 O O . GLU A 1 239 ? 31.367 -15.156 -22.878 1.00 51.41 239 GLU A O 1
ATOM 1822 N N . ASN A 1 240 ? 31.337 -17.304 -23.501 1.00 51.72 240 ASN A N 1
ATOM 1823 C CA . ASN A 1 240 ? 29.895 -17.535 -23.397 1.00 51.72 240 ASN A CA 1
ATOM 1824 C C . ASN A 1 240 ? 29.413 -17.961 -21.996 1.00 51.72 240 ASN A C 1
ATOM 1826 O O . ASN A 1 240 ? 28.326 -18.513 -21.821 1.00 51.72 240 ASN A O 1
ATOM 1830 N N . ARG A 1 241 ? 30.251 -17.747 -20.977 1.00 54.44 241 ARG A N 1
ATOM 1831 C CA . ARG A 1 241 ? 30.024 -18.177 -19.586 1.00 54.44 241 ARG A CA 1
ATOM 1832 C C . ARG A 1 241 ? 29.204 -17.183 -18.755 1.00 54.44 241 ARG A C 1
ATOM 1834 O O . ARG A 1 241 ? 28.985 -17.405 -17.564 1.00 54.44 241 ARG A O 1
ATOM 1841 N N . MET A 1 242 ? 28.756 -16.078 -19.347 1.00 56.62 242 MET A N 1
ATOM 1842 C CA . MET A 1 242 ? 28.038 -15.041 -18.614 1.00 56.62 242 MET A CA 1
ATOM 1843 C C . MET A 1 242 ? 26.549 -15.375 -18.543 1.00 56.62 242 MET A C 1
ATOM 1845 O O . MET A 1 242 ? 25.848 -15.436 -19.553 1.00 56.62 242 MET A O 1
ATOM 1849 N N . ARG A 1 243 ? 26.052 -15.566 -17.316 1.00 64.00 243 ARG A N 1
ATOM 1850 C CA . ARG A 1 243 ? 24.615 -15.494 -17.023 1.00 64.00 243 ARG A CA 1
ATOM 1851 C C . ARG A 1 243 ? 24.040 -14.224 -17.672 1.00 64.00 243 ARG A C 1
ATOM 1853 O O . ARG A 1 243 ? 24.760 -13.226 -17.756 1.00 64.00 243 ARG A O 1
ATOM 1860 N N . PRO A 1 244 ? 22.769 -14.234 -18.108 1.00 71.69 244 PRO A N 1
ATOM 1861 C CA . PRO A 1 244 ? 22.175 -13.051 -18.713 1.00 71.69 244 PRO A CA 1
ATOM 1862 C C . PRO A 1 244 ? 22.334 -11.843 -17.776 1.00 71.69 244 PRO A C 1
ATOM 1864 O O . PRO A 1 244 ? 22.204 -11.972 -16.554 1.00 71.69 244 PRO A O 1
ATOM 1867 N N . ARG A 1 245 ? 22.666 -10.685 -18.355 1.00 76.12 245 ARG A N 1
ATOM 1868 C CA . ARG A 1 245 ? 23.027 -9.460 -17.622 1.00 76.12 245 ARG A CA 1
ATOM 1869 C C . ARG A 1 245 ? 22.310 -8.242 -18.185 1.00 76.12 245 ARG A C 1
ATOM 1871 O O . ARG A 1 245 ? 21.931 -8.231 -19.357 1.00 76.12 245 ARG A O 1
ATOM 1878 N N . VAL A 1 246 ? 22.154 -7.209 -17.364 1.00 77.62 246 VAL A N 1
ATOM 1879 C CA . VAL A 1 246 ? 21.571 -5.928 -17.782 1.00 77.62 246 VAL A CA 1
ATOM 1880 C C . VAL A 1 246 ? 22.673 -4.880 -17.920 1.00 77.62 246 VAL A C 1
ATOM 1882 O O . VAL A 1 246 ? 23.283 -4.483 -16.928 1.00 77.62 246 VAL A O 1
ATOM 1885 N N . GLU A 1 247 ? 22.914 -4.413 -19.147 1.00 75.75 247 GLU A N 1
ATOM 1886 C CA . GLU A 1 247 ? 23.841 -3.308 -19.418 1.00 75.75 247 GLU A CA 1
ATOM 1887 C C . GLU A 1 247 ? 23.098 -1.995 -19.685 1.00 75.75 247 GLU A C 1
ATOM 1889 O O . GLU A 1 247 ? 22.001 -1.968 -20.253 1.00 75.75 247 GLU A O 1
ATOM 1894 N N . GLY A 1 248 ? 23.704 -0.891 -19.240 1.00 78.25 248 GLY A N 1
ATOM 1895 C CA . GLY A 1 248 ? 23.109 0.441 -19.312 1.00 78.25 248 GLY A CA 1
ATOM 1896 C C . GLY A 1 248 ? 21.873 0.609 -18.419 1.00 78.25 248 GLY A C 1
ATOM 1897 O O . GLY A 1 248 ? 21.639 -0.155 -17.478 1.00 78.25 248 GLY A O 1
ATOM 1898 N N . GLY A 1 249 ? 21.086 1.646 -18.710 1.00 77.81 249 GLY A N 1
ATOM 1899 C CA . GLY A 1 249 ? 19.810 1.921 -18.050 1.00 77.81 249 GLY A CA 1
ATOM 1900 C C . GLY A 1 249 ? 19.895 2.543 -16.652 1.00 77.81 249 GLY A C 1
ATOM 1901 O O . GLY A 1 249 ? 20.846 2.356 -15.892 1.00 77.81 249 GLY A O 1
ATOM 1902 N N . LEU A 1 250 ? 18.835 3.270 -16.305 1.00 77.69 250 LEU A N 1
ATOM 1903 C CA . LEU A 1 250 ? 18.640 3.910 -15.009 1.00 77.69 250 LEU A CA 1
ATOM 1904 C C . LEU A 1 250 ? 18.073 2.883 -14.016 1.00 77.69 250 LEU A C 1
ATOM 1906 O O . LEU A 1 250 ? 16.931 2.447 -14.177 1.00 77.69 250 LEU A O 1
ATOM 1910 N N . THR A 1 251 ? 18.832 2.487 -12.987 1.00 81.06 251 THR A N 1
ATOM 1911 C CA . THR A 1 251 ? 18.255 1.723 -11.861 1.00 81.06 251 THR A CA 1
ATOM 1912 C C . THR A 1 251 ? 17.204 2.603 -11.181 1.00 81.06 251 THR A C 1
ATOM 1914 O O . THR A 1 251 ? 17.462 3.777 -10.958 1.00 81.06 251 THR A O 1
ATOM 1917 N N . LEU A 1 252 ? 16.027 2.070 -10.855 1.00 79.12 252 LEU A N 1
ATOM 1918 C CA . LEU A 1 252 ? 14.977 2.724 -10.064 1.00 79.12 252 LEU A CA 1
ATOM 1919 C C . LEU A 1 252 ? 14.915 2.182 -8.638 1.00 79.12 252 LEU A C 1
ATOM 1921 O O . LEU A 1 252 ? 14.850 2.971 -7.697 1.00 79.12 252 LEU A O 1
ATOM 1925 N N . LEU A 1 253 ? 14.994 0.862 -8.475 1.00 81.81 253 LEU A N 1
ATOM 1926 C CA . LEU A 1 253 ? 15.087 0.202 -7.174 1.00 81.81 253 LEU A CA 1
ATOM 1927 C C . LEU A 1 253 ? 16.234 -0.814 -7.238 1.00 81.81 253 LEU A C 1
ATOM 1929 O O . LEU A 1 253 ? 16.157 -1.720 -8.070 1.00 81.81 253 LEU A O 1
ATOM 1933 N N . PRO A 1 254 ? 17.298 -0.645 -6.436 1.00 83.62 254 PRO A N 1
ATOM 1934 C CA . PRO A 1 254 ? 18.340 -1.658 -6.314 1.00 83.62 254 PRO A CA 1
ATOM 1935 C C . PRO A 1 254 ? 17.827 -2.848 -5.494 1.00 83.62 254 PRO A C 1
ATOM 1937 O O . PRO A 1 254 ? 16.909 -2.681 -4.684 1.00 83.62 254 PRO A O 1
ATOM 1940 N N . ASP A 1 255 ? 18.409 -4.028 -5.706 1.00 82.88 255 ASP A N 1
ATOM 1941 C CA . ASP A 1 255 ? 18.220 -5.224 -4.870 1.00 82.88 255 ASP A CA 1
ATOM 1942 C C . ASP A 1 255 ? 16.756 -5.489 -4.473 1.00 82.88 255 ASP A C 1
ATOM 1944 O O . ASP A 1 255 ? 16.355 -5.410 -3.305 1.00 82.88 255 ASP A O 1
ATOM 1948 N N . LEU A 1 256 ? 15.923 -5.812 -5.464 1.00 85.75 256 LEU A N 1
ATOM 1949 C CA . LEU A 1 256 ? 14.483 -6.024 -5.303 1.00 85.75 256 LEU A CA 1
ATOM 1950 C C . LEU A 1 256 ? 14.149 -7.035 -4.202 1.00 85.75 256 LEU A C 1
ATOM 1952 O O . LEU A 1 256 ? 13.152 -6.844 -3.507 1.00 85.75 256 LEU A O 1
ATOM 1956 N N . GLN A 1 257 ? 14.994 -8.051 -4.002 1.00 84.94 257 GLN A N 1
ATOM 1957 C CA . GLN A 1 257 ? 14.853 -9.045 -2.937 1.00 84.94 257 GLN A CA 1
ATOM 1958 C C . GLN A 1 257 ? 14.740 -8.422 -1.539 1.00 84.94 257 GLN A C 1
ATOM 1960 O O . GLN A 1 257 ? 14.000 -8.946 -0.713 1.00 84.94 257 GLN A O 1
ATOM 1965 N N . PHE A 1 258 ? 15.438 -7.318 -1.270 1.00 85.00 258 PHE A N 1
ATOM 1966 C CA . PHE A 1 258 ? 15.409 -6.645 0.031 1.00 85.00 258 PHE A CA 1
ATOM 1967 C C . PHE A 1 258 ? 14.514 -5.409 0.001 1.00 85.00 258 PHE A C 1
ATOM 1969 O O . PHE A 1 258 ? 13.725 -5.182 0.921 1.00 85.00 258 PHE A O 1
ATOM 1976 N N . THR A 1 259 ? 14.578 -4.643 -1.087 1.00 85.19 259 THR A N 1
ATOM 1977 C CA . THR A 1 259 ? 13.838 -3.389 -1.222 1.00 85.19 259 THR A CA 1
ATOM 1978 C C . THR A 1 259 ? 12.326 -3.615 -1.265 1.00 85.19 259 THR A C 1
ATOM 1980 O O . THR A 1 259 ? 11.588 -2.872 -0.619 1.00 85.19 259 THR A O 1
ATOM 1983 N N . ILE A 1 260 ? 11.834 -4.649 -1.964 1.00 89.62 260 ILE A N 1
ATOM 1984 C CA . ILE A 1 260 ? 10.388 -4.920 -2.031 1.00 89.62 260 ILE A CA 1
ATOM 1985 C C . ILE A 1 260 ? 9.833 -5.325 -0.658 1.00 89.62 260 ILE A C 1
ATOM 1987 O O . ILE A 1 260 ? 8.893 -4.664 -0.212 1.00 89.62 260 ILE A O 1
ATOM 1991 N N . PRO A 1 261 ? 10.374 -6.337 0.054 1.00 90.81 261 PRO A N 1
ATOM 1992 C CA . PRO A 1 261 ? 9.894 -6.668 1.393 1.00 90.81 261 PRO A CA 1
ATOM 1993 C C . PRO A 1 261 ? 9.946 -5.483 2.354 1.00 90.81 261 PRO A C 1
ATOM 1995 O O . PRO A 1 261 ? 8.979 -5.249 3.072 1.00 90.81 261 PRO A O 1
ATOM 1998 N N . LEU A 1 262 ? 11.020 -4.688 2.329 1.00 90.00 262 LEU A N 1
ATOM 1999 C CA . LEU A 1 262 ? 11.143 -3.506 3.182 1.00 90.00 262 LEU A CA 1
ATOM 2000 C C . LEU A 1 262 ? 10.028 -2.483 2.913 1.00 90.00 262 LEU A C 1
ATOM 2002 O O . LEU A 1 262 ? 9.384 -2.004 3.849 1.00 90.00 262 LEU A O 1
ATOM 2006 N N . LEU A 1 263 ? 9.761 -2.178 1.639 1.00 90.69 263 LEU A N 1
ATOM 2007 C CA . LEU A 1 263 ? 8.670 -1.286 1.245 1.00 90.69 263 LEU A CA 1
ATOM 2008 C C . LEU A 1 263 ? 7.303 -1.855 1.635 1.00 90.69 263 LEU A C 1
ATOM 2010 O O . LEU A 1 263 ? 6.450 -1.107 2.108 1.00 90.69 263 LEU A O 1
ATOM 2014 N N . LEU A 1 264 ? 7.098 -3.166 1.490 1.00 92.88 264 LEU A N 1
ATOM 2015 C CA . LEU A 1 264 ? 5.863 -3.831 1.903 1.00 92.88 264 L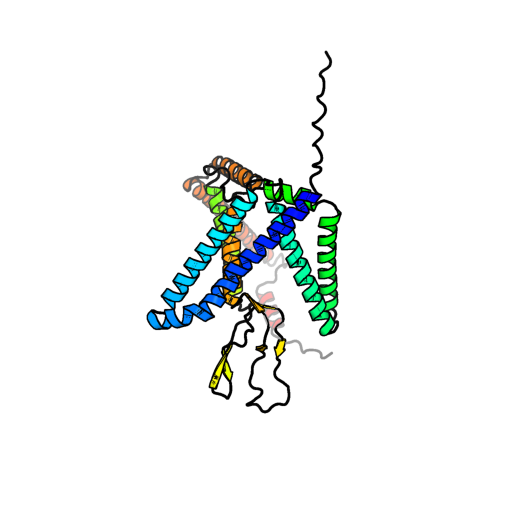EU A CA 1
ATOM 2016 C C . LEU A 1 264 ? 5.669 -3.785 3.420 1.00 92.88 264 LEU A C 1
ATOM 2018 O O . LEU A 1 264 ? 4.548 -3.552 3.866 1.00 92.88 264 LEU A O 1
ATOM 2022 N N . ILE A 1 265 ? 6.728 -3.941 4.220 1.00 93.38 265 ILE A N 1
ATOM 2023 C CA . ILE A 1 265 ? 6.664 -3.793 5.682 1.00 93.38 265 ILE A CA 1
ATOM 2024 C C . ILE A 1 265 ? 6.268 -2.360 6.039 1.00 93.38 265 ILE A C 1
ATOM 2026 O O . ILE A 1 265 ? 5.317 -2.157 6.794 1.00 93.38 265 ILE A O 1
ATOM 2030 N N . ALA A 1 266 ? 6.951 -1.363 5.470 1.00 92.81 266 ALA A N 1
ATOM 2031 C CA . ALA A 1 266 ? 6.650 0.045 5.720 1.00 92.81 266 ALA A CA 1
ATOM 2032 C C . ALA A 1 266 ? 5.208 0.399 5.315 1.00 92.81 266 ALA A C 1
ATOM 2034 O O . ALA A 1 266 ? 4.476 1.023 6.088 1.00 92.81 266 ALA A O 1
ATOM 2035 N N . ALA A 1 267 ? 4.769 -0.060 4.139 1.00 92.94 267 ALA A N 1
ATOM 2036 C CA . ALA A 1 267 ? 3.406 0.119 3.656 1.00 92.94 267 ALA A CA 1
ATOM 2037 C C . ALA A 1 267 ? 2.380 -0.588 4.551 1.00 92.94 267 ALA A C 1
ATOM 2039 O O . ALA A 1 267 ? 1.332 -0.016 4.834 1.00 92.94 267 ALA A O 1
ATOM 2040 N N . SER A 1 268 ? 2.686 -1.789 5.047 1.00 93.81 268 SER A N 1
ATOM 2041 C CA . SER A 1 268 ? 1.807 -2.554 5.941 1.00 93.81 268 SER A CA 1
ATOM 2042 C C . SER A 1 268 ? 1.672 -1.897 7.310 1.00 93.81 268 SER A C 1
ATOM 2044 O O . SER A 1 268 ? 0.566 -1.811 7.836 1.00 93.81 268 SER A O 1
ATOM 2046 N N . LEU A 1 269 ? 2.767 -1.374 7.872 1.00 94.06 269 LEU A N 1
ATOM 2047 C CA . LEU A 1 269 ? 2.749 -0.601 9.117 1.00 94.06 269 LEU A CA 1
ATOM 2048 C C . LEU A 1 269 ? 1.909 0.667 8.969 1.00 94.06 269 LEU A C 1
ATOM 2050 O O . LEU A 1 269 ? 1.032 0.934 9.796 1.00 94.06 269 LEU A O 1
ATOM 2054 N N . TRP A 1 270 ? 2.142 1.421 7.893 1.00 91.25 270 TRP A N 1
ATOM 2055 C CA . TRP A 1 270 ? 1.364 2.615 7.589 1.00 91.25 270 TRP A CA 1
ATOM 2056 C C . TRP A 1 270 ? -0.116 2.281 7.385 1.00 91.25 270 TRP A C 1
ATOM 2058 O O . TRP A 1 270 ? -0.974 2.922 7.991 1.00 91.25 270 TRP A O 1
ATOM 2068 N N . PHE A 1 271 ? -0.424 1.253 6.592 1.00 92.12 271 PHE A N 1
ATOM 2069 C CA . PHE A 1 271 ? -1.791 0.838 6.292 1.00 92.12 271 PHE A CA 1
ATOM 2070 C C . PHE A 1 271 ? -2.519 0.337 7.539 1.00 92.12 271 PHE A C 1
ATOM 2072 O O . PHE A 1 271 ? -3.641 0.764 7.789 1.00 92.12 271 PHE A O 1
ATOM 2079 N N . ALA A 1 272 ? -1.886 -0.505 8.360 1.00 92.94 272 ALA A N 1
ATOM 2080 C CA . ALA A 1 272 ? -2.480 -1.009 9.594 1.00 92.94 272 ALA A CA 1
ATOM 2081 C C . ALA A 1 272 ? -2.806 0.134 10.563 1.00 92.94 272 ALA A C 1
ATOM 2083 O O . ALA A 1 272 ? -3.916 0.204 11.096 1.00 92.94 272 ALA A O 1
ATOM 2084 N N . TRP A 1 273 ? -1.874 1.078 10.742 1.00 90.88 273 TRP A N 1
ATOM 2085 C CA . TRP A 1 273 ? -2.130 2.281 11.530 1.00 90.88 273 TRP A CA 1
ATOM 2086 C C . TRP A 1 273 ? -3.255 3.123 10.918 1.00 90.88 273 TRP A C 1
ATOM 2088 O O . TRP A 1 273 ? -4.152 3.579 11.632 1.00 90.88 273 TRP A O 1
ATOM 2098 N N . ARG A 1 274 ? -3.240 3.327 9.599 1.00 88.19 274 ARG A N 1
ATOM 2099 C CA . ARG A 1 274 ? -4.172 4.229 8.922 1.00 88.19 274 ARG A CA 1
ATOM 2100 C C . ARG A 1 274 ? -5.591 3.681 8.876 1.00 88.19 274 ARG A C 1
ATOM 2102 O O . ARG A 1 274 ? -6.515 4.432 9.175 1.00 88.19 274 ARG A O 1
ATOM 2109 N N . ALA A 1 275 ? -5.760 2.400 8.560 1.00 89.50 275 ALA A N 1
ATOM 2110 C CA . ALA A 1 275 ? -7.055 1.731 8.505 1.00 89.50 275 ALA A CA 1
ATOM 2111 C C . ALA A 1 275 ? -7.821 1.939 9.816 1.00 89.50 275 ALA A C 1
ATOM 2113 O O . ALA A 1 275 ? -8.955 2.401 9.812 1.00 89.50 275 ALA A O 1
ATOM 2114 N N . VAL A 1 276 ? -7.151 1.722 10.948 1.00 90.44 276 VAL A N 1
ATOM 2115 C CA . VAL A 1 276 ? -7.728 1.833 12.294 1.00 90.44 276 VAL A CA 1
ATOM 2116 C C . VAL A 1 276 ? -8.010 3.281 12.727 1.00 90.44 276 VAL A C 1
ATOM 2118 O O . VAL A 1 276 ? -8.878 3.522 13.567 1.00 90.44 276 VAL A O 1
ATOM 2121 N N . ASN A 1 277 ? -7.312 4.256 12.139 1.00 87.69 277 ASN A N 1
ATOM 2122 C CA . ASN A 1 277 ? -7.546 5.686 12.360 1.00 87.69 277 ASN A CA 1
ATOM 2123 C C . ASN A 1 277 ? -8.502 6.318 11.331 1.00 87.69 277 ASN A C 1
ATOM 2125 O O . ASN A 1 277 ? -8.748 7.523 11.399 1.00 87.69 277 ASN A O 1
ATOM 2129 N N . TYR A 1 278 ? -9.047 5.545 10.388 1.00 87.56 278 TYR A N 1
ATOM 2130 C CA . TYR A 1 278 ? -10.046 6.038 9.444 1.00 87.56 278 TYR A CA 1
ATOM 2131 C C . TYR A 1 278 ? -11.373 6.305 10.179 1.00 87.56 278 TYR A C 1
ATOM 2133 O O . TYR A 1 278 ? -11.835 5.400 10.869 1.00 87.56 278 TYR A O 1
ATOM 2141 N N . PRO A 1 279 ? -12.003 7.494 10.074 1.00 86.62 279 PRO A N 1
ATOM 2142 C CA . PRO A 1 279 ? -13.090 7.899 10.975 1.00 86.62 279 PRO A CA 1
ATOM 2143 C C . PRO A 1 279 ? -14.250 6.903 11.100 1.00 86.62 279 PRO A C 1
ATOM 2145 O O . PRO A 1 279 ? -14.605 6.516 12.211 1.00 86.62 279 PRO A O 1
ATOM 2148 N N . THR A 1 280 ? -14.792 6.424 9.978 1.00 87.12 280 THR A N 1
ATOM 2149 C CA . THR A 1 280 ? -15.943 5.503 9.979 1.00 87.12 280 THR A CA 1
ATOM 2150 C C . THR A 1 280 ? -15.588 4.140 10.567 1.00 87.12 280 THR A C 1
ATOM 2152 O O . THR A 1 280 ? -16.327 3.604 11.392 1.00 87.12 280 THR A O 1
ATOM 2155 N N . PHE A 1 281 ? -14.427 3.592 10.206 1.00 89.62 281 PHE A N 1
ATOM 2156 C CA . PHE A 1 281 ? -13.954 2.328 10.766 1.00 89.62 281 PHE A CA 1
ATOM 2157 C C . PHE A 1 281 ? -13.567 2.477 12.241 1.00 89.62 281 PHE A C 1
ATOM 2159 O O . PHE A 1 281 ? -13.887 1.632 13.068 1.00 89.62 281 PHE A O 1
ATOM 2166 N N . GLY A 1 282 ? -12.937 3.590 12.605 1.00 89.56 282 GLY A N 1
ATOM 2167 C CA . GLY A 1 282 ? -12.554 3.911 13.969 1.00 89.56 282 GLY A CA 1
ATOM 2168 C C . GLY A 1 282 ? -13.752 4.034 14.908 1.00 89.56 282 GLY A C 1
ATOM 2169 O O . GLY A 1 282 ? -13.629 3.613 16.058 1.00 89.56 282 GLY A O 1
ATOM 2170 N N . ASP A 1 283 ? -14.881 4.575 14.439 1.00 92.31 283 ASP A N 1
ATOM 2171 C CA . ASP A 1 283 ? -16.145 4.607 15.186 1.00 92.31 283 ASP A CA 1
ATOM 2172 C C . ASP A 1 283 ? -16.773 3.216 15.307 1.00 92.31 283 ASP A C 1
ATOM 2174 O O . ASP A 1 283 ? -17.214 2.847 16.395 1.00 92.31 283 ASP A O 1
ATOM 2178 N N . PHE A 1 284 ? -16.721 2.402 14.248 1.00 93.81 284 PHE A N 1
ATOM 2179 C CA . PHE A 1 284 ? -17.131 0.996 14.309 1.00 93.81 284 PHE A CA 1
ATOM 2180 C C . PHE A 1 284 ? -16.329 0.207 15.356 1.00 93.81 284 PHE A C 1
ATOM 2182 O O . PHE A 1 284 ? -16.913 -0.524 16.156 1.00 93.81 284 PHE A O 1
ATOM 2189 N N . LEU A 1 285 ? -15.005 0.382 15.416 1.00 93.94 285 LEU A N 1
ATOM 2190 C CA . LEU A 1 285 ? -14.161 -0.296 16.408 1.00 93.94 285 LEU A CA 1
ATOM 2191 C C . LEU A 1 285 ? -14.442 0.177 17.841 1.00 93.94 285 LEU A C 1
ATOM 2193 O O . LEU A 1 285 ? -14.396 -0.631 18.766 1.00 93.94 285 LEU A O 1
ATOM 2197 N N . ILE A 1 286 ? -14.753 1.463 18.038 1.00 93.38 286 ILE A N 1
ATOM 2198 C CA . ILE A 1 286 ? -15.166 1.993 19.348 1.00 93.38 286 ILE A CA 1
ATOM 2199 C C . ILE A 1 286 ? -16.516 1.395 19.761 1.00 93.38 286 ILE A C 1
ATOM 2201 O O . ILE A 1 286 ? -16.659 0.936 20.892 1.00 93.38 286 ILE A O 1
ATOM 2205 N N . ALA A 1 287 ? -17.490 1.363 18.849 1.00 94.94 287 ALA A N 1
ATOM 2206 C CA . ALA A 1 287 ? -18.794 0.756 19.098 1.00 94.94 287 ALA A CA 1
ATOM 2207 C C . ALA A 1 287 ? -18.665 -0.744 19.403 1.00 94.94 287 ALA A C 1
ATOM 2209 O O . ALA A 1 287 ? -19.281 -1.235 20.343 1.00 94.94 287 ALA A O 1
ATOM 2210 N N . THR A 1 288 ? -17.797 -1.448 18.674 1.00 94.12 288 THR A N 1
ATOM 2211 C CA . THR A 1 288 ? -17.488 -2.863 18.912 1.00 94.12 288 THR A CA 1
ATOM 2212 C C . THR A 1 288 ? -16.861 -3.074 20.290 1.00 94.12 288 THR A C 1
ATOM 2214 O O . THR A 1 288 ? -17.243 -4.002 20.993 1.00 94.12 288 THR A O 1
ATOM 2217 N N . GLU A 1 289 ? -15.937 -2.209 20.725 1.00 94.06 289 GLU A N 1
ATOM 2218 C CA . GLU A 1 289 ? -15.380 -2.275 22.084 1.00 94.06 289 GLU A CA 1
ATOM 2219 C C . GLU A 1 289 ? -16.469 -2.074 23.145 1.00 94.06 289 GLU A C 1
ATOM 2221 O O . GLU A 1 289 ? -16.527 -2.822 24.121 1.00 94.06 289 GLU A O 1
ATOM 2226 N N . ALA A 1 290 ? -17.357 -1.097 22.943 1.00 92.88 290 ALA A N 1
ATOM 2227 C CA . ALA A 1 290 ? -18.483 -0.857 23.837 1.00 92.88 290 ALA A CA 1
ATOM 2228 C C . ALA A 1 290 ? -19.446 -2.054 23.884 1.00 92.88 290 ALA A C 1
ATOM 2230 O O . ALA A 1 290 ? -19.935 -2.382 24.961 1.00 92.88 290 ALA A O 1
ATOM 2231 N N . GLU A 1 291 ? -19.684 -2.727 22.757 1.00 95.06 291 GLU A N 1
ATOM 2232 C CA . GLU A 1 291 ? -20.542 -3.912 22.685 1.00 95.06 291 GLU A CA 1
ATOM 2233 C C . GLU A 1 291 ? -19.893 -5.133 23.347 1.00 95.06 291 GLU A C 1
ATOM 2235 O O . GLU A 1 291 ? -20.532 -5.819 24.139 1.00 95.06 291 GLU A O 1
ATOM 2240 N N . ILE A 1 292 ? -18.593 -5.355 23.128 1.00 90.81 292 ILE A N 1
ATOM 2241 C CA . ILE A 1 292 ? -17.836 -6.433 23.781 1.00 90.81 292 ILE A CA 1
ATOM 2242 C C . ILE A 1 292 ? -17.800 -6.242 25.302 1.00 90.81 292 ILE A C 1
ATOM 2244 O O . ILE A 1 292 ? -17.897 -7.219 26.040 1.00 90.81 292 ILE A O 1
ATOM 2248 N N . ASN A 1 293 ? -17.699 -5.003 25.792 1.00 90.00 293 ASN A N 1
ATOM 2249 C CA . ASN A 1 293 ? -17.715 -4.724 27.231 1.00 90.00 293 ASN A CA 1
ATOM 2250 C C . ASN A 1 293 ? -19.068 -5.032 27.894 1.00 90.00 293 ASN A C 1
ATOM 2252 O O . ASN A 1 293 ? -19.109 -5.212 29.110 1.00 90.00 293 ASN A O 1
ATOM 2256 N N . LYS A 1 294 ? -20.161 -5.108 27.123 1.00 91.62 294 LYS A N 1
ATOM 2257 C CA . LYS A 1 294 ? -21.469 -5.547 27.634 1.00 91.62 294 LYS A CA 1
ATOM 2258 C C . LYS A 1 294 ? -21.547 -7.065 27.789 1.00 91.62 294 LYS A C 1
ATOM 2260 O O . LYS A 1 294 ? -22.381 -7.552 28.547 1.00 91.62 294 LYS A O 1
ATOM 2265 N N . VAL A 1 295 ? -20.695 -7.819 27.092 1.00 91.06 295 VAL A N 1
ATOM 2266 C CA . VAL A 1 295 ? -20.685 -9.281 27.160 1.00 91.06 295 VAL A CA 1
ATOM 2267 C C . VAL A 1 295 ? -20.031 -9.717 28.469 1.00 91.06 295 VAL A C 1
ATOM 2269 O O . VAL A 1 295 ? -18.814 -9.649 28.647 1.00 91.06 295 VAL A O 1
ATOM 2272 N N . SER A 1 296 ? -20.846 -10.203 29.401 1.00 86.94 296 SER A N 1
ATOM 2273 C CA . SER A 1 296 ? -20.361 -10.859 30.611 1.00 86.94 296 SER A CA 1
ATOM 2274 C C . SER A 1 296 ? -19.802 -12.239 30.254 1.00 86.94 296 SER A C 1
ATOM 2276 O O . SER A 1 296 ? -20.555 -13.192 30.053 1.00 86.94 296 SER A O 1
ATOM 2278 N N . TRP A 1 297 ? -18.480 -12.359 30.158 1.00 85.56 297 TRP A N 1
ATOM 2279 C CA . TRP A 1 297 ? -17.823 -13.642 29.908 1.00 85.56 297 TRP A CA 1
ATOM 2280 C C . TRP A 1 297 ? -18.083 -14.626 31.056 1.00 85.56 297 TRP A C 1
ATOM 2282 O O . TRP A 1 297 ? -17.936 -14.283 32.233 1.00 85.56 297 TRP A O 1
ATOM 2292 N N . THR A 1 298 ? -18.458 -15.864 30.718 1.00 87.25 298 THR A N 1
ATOM 2293 C CA . THR A 1 298 ? -18.707 -16.934 31.694 1.00 87.25 298 THR A CA 1
ATOM 2294 C C . THR A 1 298 ? -17.470 -17.184 32.549 1.00 87.25 298 THR A C 1
ATOM 2296 O O . THR A 1 298 ? -16.358 -17.326 32.033 1.00 87.25 298 THR A O 1
ATOM 2299 N N . SER A 1 299 ? -17.653 -17.292 33.866 1.00 90.50 299 SER A N 1
ATOM 2300 C CA . SER A 1 299 ? -16.552 -17.655 34.762 1.00 90.50 299 SER A CA 1
ATOM 2301 C C . SER A 1 299 ? -15.976 -19.030 34.396 1.00 90.50 299 SER A C 1
ATOM 2303 O O . SER A 1 299 ? -16.707 -19.921 33.962 1.00 90.50 299 SER A O 1
ATOM 2305 N N . ARG A 1 300 ? -14.672 -19.245 34.628 1.00 90.12 300 ARG A N 1
ATOM 2306 C CA . ARG A 1 300 ? -14.004 -20.530 34.328 1.00 90.12 300 ARG A CA 1
ATOM 2307 C C . ARG A 1 300 ? -14.699 -21.736 34.978 1.00 90.12 300 ARG A C 1
ATOM 2309 O O . ARG A 1 300 ? -14.722 -22.811 34.394 1.00 90.12 300 ARG A O 1
ATOM 2316 N N . ARG A 1 301 ? -15.293 -21.552 36.166 1.00 92.88 301 ARG A N 1
ATOM 2317 C CA . ARG A 1 301 ? -16.046 -22.608 36.867 1.00 92.88 301 ARG A CA 1
ATOM 2318 C C . ARG A 1 301 ? -17.365 -22.938 36.168 1.00 92.88 301 ARG A C 1
ATOM 2320 O O . ARG A 1 301 ? -17.705 -24.110 36.068 1.00 92.88 301 ARG A O 1
ATOM 2327 N N . ALA A 1 302 ? -18.083 -21.921 35.683 1.00 91.62 302 ALA A N 1
ATOM 2328 C CA . ALA A 1 302 ? -19.302 -22.122 34.902 1.00 91.62 302 ALA A CA 1
ATOM 2329 C C . ALA A 1 302 ? -18.984 -22.841 33.586 1.00 91.62 302 ALA A C 1
ATOM 2331 O O . ALA A 1 302 ? -19.584 -23.870 33.312 1.00 91.62 302 ALA A O 1
ATOM 2332 N N . LEU A 1 303 ? -17.950 -22.389 32.864 1.00 94.19 303 LEU A N 1
ATOM 2333 C CA . LEU A 1 303 ? -17.502 -23.034 31.627 1.00 94.19 303 LEU A CA 1
ATOM 2334 C C . LEU A 1 303 ? -17.187 -24.525 31.843 1.00 94.19 303 LEU A C 1
ATOM 2336 O O . LEU A 1 303 ? -17.622 -25.365 31.061 1.00 94.19 303 LEU A O 1
ATOM 2340 N N . PHE A 1 304 ? -16.468 -24.867 32.918 1.00 94.81 304 PHE A N 1
ATOM 2341 C CA . PHE A 1 304 ? -16.128 -26.257 33.236 1.00 94.81 304 PHE A CA 1
ATOM 2342 C C . PHE A 1 304 ? -17.363 -27.105 33.565 1.00 94.81 304 PHE A C 1
ATOM 2344 O O . PHE A 1 304 ? -17.489 -28.220 33.066 1.00 94.81 304 PHE A O 1
ATOM 2351 N N . ARG A 1 305 ? -18.295 -26.567 34.365 1.00 95.00 305 ARG A N 1
ATOM 2352 C CA . ARG A 1 305 ? -19.562 -27.234 34.697 1.00 95.00 305 ARG A CA 1
ATOM 2353 C C . ARG A 1 305 ? -20.428 -27.464 33.457 1.00 95.00 305 ARG A C 1
ATOM 2355 O O . ARG A 1 305 ? -21.011 -28.531 33.318 1.00 95.00 305 ARG A O 1
ATOM 2362 N N . ASP A 1 306 ? -20.486 -26.502 32.548 1.00 95.75 306 ASP A N 1
ATOM 2363 C CA . ASP A 1 306 ? -21.296 -26.634 31.337 1.00 95.75 306 ASP A CA 1
ATOM 2364 C C . ASP A 1 306 ? -20.635 -27.628 30.365 1.00 95.75 306 ASP A C 1
ATOM 2366 O O . ASP A 1 306 ? -21.297 -28.507 29.815 1.00 95.75 306 ASP A O 1
ATOM 2370 N N . THR A 1 307 ? -19.302 -27.584 30.245 1.00 96.06 307 THR A N 1
ATOM 2371 C CA . THR A 1 307 ? -18.533 -28.524 29.411 1.00 96.06 307 THR A CA 1
ATOM 2372 C C . THR A 1 307 ? -18.642 -29.960 29.921 1.00 96.06 307 THR A C 1
ATOM 2374 O O . THR A 1 307 ? -18.837 -30.865 29.116 1.00 96.06 307 THR A O 1
ATOM 2377 N N . ILE A 1 308 ? -18.554 -30.200 31.237 1.00 97.00 308 ILE A N 1
ATOM 2378 C CA . ILE A 1 308 ? -18.628 -31.564 31.785 1.00 97.00 308 ILE A CA 1
ATOM 2379 C C . ILE A 1 308 ? -20.023 -32.169 31.616 1.00 97.00 308 ILE A C 1
ATOM 2381 O O . ILE A 1 308 ? -20.127 -33.364 31.352 1.00 97.00 308 ILE A O 1
ATOM 2385 N N . VAL A 1 309 ? -21.087 -31.361 31.695 1.00 96.62 309 VAL A N 1
ATOM 2386 C CA . VAL A 1 309 ? -22.459 -31.820 31.425 1.00 96.62 309 VAL A CA 1
ATOM 2387 C C . VAL A 1 309 ? -22.595 -32.259 29.968 1.00 96.62 309 VAL A C 1
ATOM 2389 O O . VAL A 1 309 ? -23.087 -33.357 29.714 1.00 96.62 309 VAL A O 1
ATOM 2392 N N . VAL A 1 310 ? -22.106 -31.450 29.020 1.00 97.38 310 VAL A N 1
ATOM 2393 C CA . VAL A 1 310 ? -22.133 -31.787 27.585 1.00 97.38 310 VAL A CA 1
ATOM 2394 C C . VAL A 1 310 ? -21.267 -33.009 27.280 1.00 97.38 310 VAL A C 1
ATOM 2396 O O . VAL A 1 310 ? -21.687 -33.903 26.552 1.00 97.38 310 VAL A O 1
ATOM 2399 N N . LEU A 1 311 ? -20.069 -33.094 27.860 1.00 97.81 311 LEU A N 1
ATOM 2400 C CA . LEU A 1 311 ? -19.190 -34.246 27.671 1.00 97.81 311 LEU A CA 1
ATOM 2401 C C . LEU A 1 311 ? -19.837 -35.526 28.222 1.00 97.81 311 LEU A C 1
ATOM 2403 O O . LEU A 1 311 ? -19.811 -36.564 27.569 1.00 97.81 311 LEU A O 1
ATOM 2407 N N . THR A 1 312 ? -20.466 -35.443 29.397 1.00 97.81 312 THR A N 1
ATOM 2408 C CA . THR A 1 312 ? -21.160 -36.579 30.017 1.00 97.81 312 THR A CA 1
ATOM 2409 C C . THR A 1 312 ? -22.358 -37.022 29.179 1.00 97.81 312 THR A C 1
ATOM 2411 O O . THR A 1 312 ? -22.544 -38.221 28.988 1.00 97.81 312 THR A O 1
ATOM 2414 N N . SER A 1 313 ? -23.147 -36.089 28.632 1.00 97.19 313 SER A N 1
ATOM 2415 C CA . SER A 1 313 ? -24.283 -36.443 27.772 1.00 97.19 313 SER A CA 1
ATOM 2416 C C . SER A 1 313 ? -23.835 -37.076 26.452 1.00 97.19 313 SER A C 1
ATOM 2418 O O . SER A 1 313 ? -24.420 -38.076 26.041 1.00 97.19 313 SER A O 1
ATOM 2420 N N . LEU A 1 314 ? -22.758 -36.572 25.835 1.00 98.00 314 LEU A N 1
ATOM 2421 C CA . LEU A 1 314 ? -22.146 -37.182 24.650 1.00 98.00 314 LEU A CA 1
ATOM 2422 C C . LEU A 1 314 ? -21.647 -38.602 24.937 1.00 98.00 314 LEU A C 1
ATOM 2424 O O . LEU A 1 314 ? -21.891 -39.504 24.137 1.00 98.00 314 LEU A O 1
ATOM 2428 N N . VAL A 1 315 ? -20.995 -38.823 26.082 1.00 98.06 315 VAL A N 1
ATOM 2429 C CA . VAL A 1 315 ? -20.510 -40.152 26.487 1.00 98.06 315 VAL A CA 1
ATOM 2430 C C . VAL A 1 315 ? -21.669 -41.114 26.741 1.00 98.06 315 VAL A C 1
ATOM 2432 O O . VAL A 1 315 ? -21.643 -42.229 26.227 1.00 98.06 315 VAL A O 1
ATOM 2435 N N . LEU A 1 316 ? -22.704 -40.699 27.479 1.00 97.94 316 LEU A N 1
ATOM 2436 C CA . LEU A 1 316 ? -23.872 -41.545 27.750 1.00 97.94 316 LEU A CA 1
ATOM 2437 C C . LEU A 1 316 ? -24.642 -41.891 26.474 1.00 97.94 316 LEU A C 1
ATOM 2439 O O . LEU A 1 316 ? -25.039 -43.040 26.303 1.00 97.94 316 LEU A O 1
ATOM 2443 N N . LEU A 1 317 ? -24.814 -40.929 25.563 1.00 97.31 317 LEU A N 1
ATOM 2444 C CA . LEU A 1 317 ? -25.434 -41.173 24.262 1.00 97.31 317 LEU A CA 1
ATOM 2445 C C . LEU A 1 317 ? -24.596 -42.147 23.426 1.00 97.31 317 LEU A C 1
ATOM 2447 O O . LEU A 1 317 ? -25.145 -43.085 22.860 1.00 97.31 317 LEU A O 1
ATOM 2451 N N . THR A 1 318 ? -23.275 -41.956 23.383 1.00 97.75 318 THR A N 1
ATOM 2452 C CA . THR A 1 318 ? -22.358 -42.855 22.663 1.00 97.75 318 THR A CA 1
ATOM 2453 C C . THR A 1 318 ? -22.424 -44.270 23.233 1.00 97.75 318 THR A C 1
ATOM 2455 O O . THR A 1 318 ? -22.505 -45.232 22.477 1.00 97.75 318 THR A O 1
ATOM 2458 N N . LEU A 1 319 ? -22.450 -44.407 24.563 1.00 97.88 319 LEU A N 1
ATOM 2459 C CA . LEU A 1 319 ? -22.587 -45.699 25.232 1.00 97.88 319 LEU A CA 1
ATOM 2460 C C . LEU A 1 319 ? -23.944 -46.347 24.936 1.00 97.88 319 LEU A C 1
ATOM 2462 O O . LEU A 1 319 ? -24.002 -47.541 24.663 1.00 97.88 319 LEU A O 1
ATOM 2466 N N . PHE A 1 320 ? -25.031 -45.575 24.966 1.00 97.31 320 PHE A N 1
ATOM 2467 C CA . PHE A 1 320 ? -26.361 -46.067 24.622 1.00 97.31 320 PHE A CA 1
ATOM 2468 C C . PHE A 1 320 ? -26.418 -46.567 23.176 1.00 97.31 320 PHE A C 1
ATOM 2470 O O . PHE A 1 320 ? -26.864 -47.688 22.947 1.00 97.31 320 PHE A O 1
ATOM 2477 N N . LEU A 1 321 ? -25.922 -45.775 22.219 1.00 96.44 321 LEU A N 1
ATOM 2478 C CA . LEU A 1 321 ? -25.853 -46.176 20.813 1.00 96.44 321 LEU A CA 1
ATOM 2479 C C . LEU A 1 321 ? -24.999 -47.432 20.640 1.00 96.44 321 LEU A C 1
ATOM 2481 O O . LEU A 1 321 ? -25.433 -48.362 19.977 1.00 96.44 321 LEU A O 1
ATOM 2485 N N . PHE A 1 322 ? -23.854 -47.518 21.318 1.00 96.69 322 PHE A N 1
ATOM 2486 C CA . PHE A 1 322 ? -23.024 -48.721 21.312 1.00 96.69 322 PHE A CA 1
ATOM 2487 C C . PHE A 1 322 ? -23.778 -49.956 21.831 1.00 96.69 322 PHE A C 1
ATOM 2489 O O . PHE A 1 322 ? -23.714 -51.020 21.223 1.00 96.69 322 PHE A O 1
ATOM 2496 N N . VAL A 1 323 ? -24.524 -49.829 22.933 1.00 96.69 323 VAL A N 1
ATOM 2497 C CA . VAL A 1 323 ? -25.337 -50.931 23.476 1.00 96.69 323 VAL A CA 1
ATOM 2498 C C . VAL A 1 323 ? -26.437 -51.340 22.499 1.00 96.69 323 VAL A C 1
ATOM 2500 O O . VAL A 1 323 ? -26.657 -52.532 22.299 1.00 96.69 323 VAL A O 1
ATOM 2503 N N . VAL A 1 324 ? -27.111 -50.370 21.882 1.00 95.88 324 VAL A N 1
ATOM 2504 C CA . VAL A 1 324 ? -28.145 -50.609 20.869 1.00 95.88 324 VAL A CA 1
ATOM 2505 C C . VAL A 1 324 ? -27.547 -51.314 19.650 1.00 95.88 324 VAL A C 1
ATOM 2507 O O . VAL A 1 324 ? -28.094 -52.327 19.222 1.00 95.88 324 VAL A O 1
ATOM 2510 N N . ASP A 1 325 ? -26.400 -50.862 19.148 1.00 93.62 325 ASP A N 1
ATOM 2511 C CA . ASP A 1 325 ? -25.690 -51.480 18.025 1.00 93.62 325 ASP A CA 1
ATOM 2512 C C . ASP A 1 325 ? -25.273 -52.922 18.343 1.00 93.62 325 ASP A C 1
ATOM 2514 O O . ASP A 1 325 ? -25.482 -53.822 17.528 1.00 93.62 325 ASP A O 1
ATOM 2518 N N . VAL A 1 326 ? -24.738 -53.177 19.544 1.00 92.19 326 VAL A N 1
ATOM 2519 C CA . VAL A 1 326 ? -24.388 -54.532 20.003 1.00 92.19 326 VAL A CA 1
ATOM 2520 C C . VAL A 1 326 ? -25.633 -55.411 20.118 1.00 92.19 326 VAL A C 1
ATOM 2522 O O . VAL A 1 326 ? -25.618 -56.552 19.656 1.00 92.19 326 VAL A O 1
ATOM 2525 N N . PHE A 1 327 ? -26.718 -54.891 20.696 1.00 93.62 327 PHE A N 1
ATOM 2526 C CA . PHE A 1 327 ? -27.985 -55.606 20.824 1.00 93.62 327 PHE A CA 1
ATOM 2527 C C . PHE A 1 327 ? -28.563 -55.983 19.456 1.00 93.62 327 PHE A C 1
ATOM 2529 O O . PHE A 1 327 ? -28.930 -57.140 19.251 1.00 93.62 327 PHE A O 1
ATOM 2536 N N . TRP A 1 328 ? -28.599 -55.046 18.504 1.00 87.31 328 TRP A N 1
ATOM 2537 C CA . TRP A 1 328 ? -29.085 -55.309 17.149 1.00 87.31 328 TRP A CA 1
ATOM 2538 C C . TRP A 1 328 ? -28.164 -56.247 16.377 1.00 87.31 328 TRP A C 1
ATOM 2540 O O . TRP A 1 328 ? -28.658 -57.153 15.714 1.00 87.31 328 TRP A O 1
ATOM 2550 N N . SER A 1 329 ? -26.844 -56.088 16.496 1.00 83.00 329 SER A N 1
ATOM 2551 C CA . SER A 1 329 ? -25.865 -57.000 15.893 1.00 83.00 329 SER A CA 1
ATOM 2552 C C . SER A 1 329 ? -26.053 -58.436 16.397 1.00 83.00 329 SER A C 1
ATOM 2554 O O . SER A 1 329 ? -26.100 -59.381 15.611 1.00 83.00 329 SER A O 1
ATOM 2556 N N . TRP A 1 330 ? -26.253 -58.612 17.706 1.00 85.75 330 TRP A N 1
ATOM 2557 C CA . TRP A 1 330 ? -26.554 -59.911 18.308 1.00 85.75 330 TRP A CA 1
ATOM 2558 C C . TRP A 1 330 ? -27.923 -60.466 17.884 1.00 85.75 330 TRP A C 1
ATOM 2560 O O . TRP A 1 330 ? -28.044 -61.652 17.587 1.00 85.75 330 TRP A O 1
ATOM 2570 N N . LEU A 1 331 ? -28.963 -59.630 17.833 1.00 85.88 331 LEU A N 1
ATOM 2571 C CA . LEU A 1 331 ? -30.314 -60.064 17.469 1.00 85.88 331 LEU A CA 1
ATOM 2572 C C . LEU A 1 331 ? -30.397 -60.494 15.998 1.00 85.88 331 LEU A C 1
ATOM 2574 O O . LEU A 1 331 ? -30.997 -61.521 15.695 1.00 85.88 331 LEU A O 1
ATOM 2578 N N . LEU A 1 332 ? -29.779 -59.725 15.098 1.00 82.81 332 LEU A N 1
ATOM 2579 C CA . LEU A 1 332 ? -29.771 -59.974 13.653 1.00 82.81 332 LEU A CA 1
ATOM 2580 C C . LEU A 1 332 ? -28.766 -61.052 13.215 1.00 82.81 332 LEU A C 1
ATOM 2582 O O . LEU A 1 332 ? -28.773 -61.438 12.051 1.00 82.81 332 LEU A O 1
ATOM 2586 N N . SER A 1 333 ? -27.894 -61.523 14.112 1.00 72.81 333 SER A N 1
ATOM 2587 C CA . SER A 1 333 ? -26.986 -62.654 13.856 1.00 72.81 333 SER A CA 1
ATOM 2588 C C . SER A 1 333 ? -27.525 -63.995 14.359 1.00 72.81 333 SER A C 1
ATOM 2590 O O . SER A 1 333 ? -26.902 -65.026 14.127 1.00 72.81 333 SER A O 1
ATOM 2592 N N . ARG A 1 334 ? -28.681 -64.015 15.038 1.00 78.56 334 ARG A N 1
ATOM 2593 C CA . ARG A 1 334 ? -29.359 -65.257 15.439 1.00 78.56 334 ARG A CA 1
ATOM 2594 C C . ARG A 1 334 ? -29.835 -66.024 14.200 1.00 78.56 334 ARG A C 1
ATOM 2596 O O . ARG A 1 334 ? -30.484 -65.442 13.335 1.00 78.56 334 ARG A O 1
ATOM 2603 N N . ASP A 1 335 ? -29.643 -67.344 14.193 1.00 66.44 335 ASP A N 1
ATOM 2604 C CA . ASP A 1 335 ? -29.937 -68.257 13.066 1.00 66.44 335 ASP A CA 1
ATOM 2605 C C . ASP A 1 335 ? -31.371 -68.193 12.499 1.00 66.44 335 ASP A C 1
ATOM 2607 O O . ASP A 1 335 ? -31.620 -68.628 11.378 1.00 66.44 335 ASP A O 1
ATOM 2611 N N . LEU A 1 336 ? -32.326 -67.639 13.252 1.00 63.12 336 LEU A N 1
ATOM 2612 C CA . LEU A 1 336 ? -33.716 -67.438 12.824 1.00 63.12 336 LEU A CA 1
ATOM 2613 C C . LEU A 1 336 ? -33.900 -66.268 11.841 1.00 63.12 336 LEU A C 1
ATOM 2615 O O . LEU A 1 336 ? -34.877 -66.253 11.096 1.00 63.12 336 LEU A O 1
ATOM 2619 N N . ILE A 1 337 ? -33.000 -65.279 11.849 1.00 62.22 337 ILE A N 1
ATOM 2620 C CA . ILE A 1 337 ? -33.079 -64.051 11.045 1.00 62.22 337 ILE A CA 1
ATOM 2621 C C . ILE A 1 337 ? -31.745 -63.924 10.303 1.00 62.22 337 ILE A C 1
ATOM 2623 O O . ILE A 1 337 ? -30.887 -63.124 10.652 1.00 62.22 337 ILE A O 1
ATOM 2627 N N . HIS A 1 338 ? -31.542 -64.781 9.305 1.00 59.97 338 HIS A N 1
ATOM 2628 C CA . HIS A 1 338 ? -30.301 -64.937 8.539 1.00 59.97 338 HIS A CA 1
ATOM 2629 C C . HIS A 1 338 ? -30.042 -63.740 7.589 1.00 59.97 338 HIS A C 1
ATOM 2631 O O . HIS A 1 338 ? -30.066 -63.876 6.368 1.00 59.97 338 HIS A O 1
ATOM 2637 N N . VAL A 1 339 ? -29.887 -62.532 8.144 1.00 66.69 339 VAL A N 1
ATOM 2638 C CA . VAL A 1 339 ? -29.725 -61.267 7.396 1.00 66.69 339 VAL A CA 1
ATOM 2639 C C . VAL A 1 339 ? -28.284 -60.746 7.461 1.00 66.69 339 VAL A C 1
ATOM 2641 O O . VAL A 1 339 ? -27.835 -60.084 6.526 1.00 66.69 339 VAL A O 1
ATOM 2644 N N . LEU A 1 340 ? -27.531 -61.062 8.522 1.00 59.91 340 LEU A N 1
ATOM 2645 C CA . LEU A 1 340 ? -26.103 -60.744 8.623 1.00 59.91 340 LEU A CA 1
ATOM 2646 C C . LEU A 1 340 ? -25.246 -61.994 8.342 1.00 59.91 340 LEU A C 1
ATOM 2648 O O . LEU A 1 340 ? -25.532 -63.041 8.919 1.00 59.91 340 LEU A O 1
ATOM 2652 N N . PRO A 1 341 ? -24.180 -61.900 7.516 1.00 62.50 341 PRO A N 1
ATOM 2653 C CA . PRO A 1 341 ? -23.278 -63.023 7.268 1.00 62.50 341 PRO A CA 1
ATOM 2654 C C . PRO A 1 341 ? -22.618 -63.463 8.573 1.00 62.50 341 PRO A C 1
ATOM 2656 O O . PRO A 1 341 ? -22.049 -62.630 9.293 1.00 62.50 341 PRO A O 1
ATOM 2659 N N . THR A 1 342 ? -22.673 -64.758 8.861 1.00 63.25 342 THR A N 1
ATOM 2660 C CA . THR A 1 342 ? -22.028 -65.343 10.037 1.00 63.25 342 THR A CA 1
ATOM 2661 C C . THR A 1 342 ? -20.500 -65.239 9.930 1.00 63.25 342 THR A C 1
ATOM 2663 O O . THR A 1 342 ? -19.934 -64.932 8.876 1.00 63.25 342 THR A O 1
ATOM 2666 N N . HIS A 1 343 ? -19.785 -65.471 11.035 1.00 60.72 343 HIS A N 1
ATOM 2667 C CA . HIS A 1 343 ? -18.315 -65.485 11.017 1.00 60.72 343 HIS A CA 1
ATOM 2668 C C . HIS A 1 343 ? -17.748 -66.526 10.037 1.00 60.72 343 HIS A C 1
ATOM 2670 O O . HIS A 1 343 ? -16.680 -66.298 9.467 1.00 60.72 343 HIS A O 1
ATOM 2676 N N . GLU A 1 344 ? -18.480 -67.615 9.797 1.00 64.19 344 GLU A N 1
ATOM 2677 C CA . GLU A 1 344 ? -18.138 -68.635 8.805 1.00 64.19 344 GLU A CA 1
ATOM 2678 C C . GLU A 1 344 ? -18.313 -68.107 7.373 1.00 64.19 344 GLU A C 1
ATOM 2680 O O . GLU A 1 344 ? -17.399 -68.253 6.561 1.00 64.19 344 GLU A O 1
ATOM 2685 N N . ASP A 1 345 ? -19.398 -67.377 7.087 1.00 64.94 345 ASP A N 1
ATOM 2686 C CA . ASP A 1 345 ? -19.626 -66.746 5.777 1.00 64.94 345 ASP A CA 1
ATOM 2687 C C . ASP A 1 345 ? -18.579 -65.672 5.456 1.00 64.94 345 ASP A C 1
ATOM 2689 O O . ASP A 1 345 ? -18.105 -65.569 4.322 1.00 64.94 345 ASP A O 1
ATOM 2693 N N . ARG A 1 346 ? -18.167 -64.880 6.458 1.00 64.25 346 ARG A N 1
ATOM 2694 C CA . ARG A 1 346 ? -17.096 -63.878 6.299 1.00 64.25 346 ARG A CA 1
ATOM 2695 C C . ARG A 1 346 ? -15.733 -64.529 6.063 1.00 64.25 346 ARG A C 1
ATOM 2697 O O . ARG A 1 346 ? -14.966 -64.044 5.231 1.00 64.25 346 ARG A O 1
ATOM 2704 N N . ALA A 1 347 ? -15.431 -65.625 6.762 1.00 65.06 347 ALA A N 1
ATOM 2705 C CA . ALA A 1 347 ? -14.201 -66.388 6.551 1.00 65.06 347 ALA A CA 1
ATOM 2706 C C . ALA A 1 347 ? -14.179 -67.057 5.163 1.00 65.06 347 ALA A C 1
ATOM 2708 O O . ALA A 1 347 ? -13.155 -67.018 4.477 1.00 65.06 347 ALA A O 1
ATOM 2709 N N . ALA A 1 348 ? -15.317 -67.591 4.709 1.00 65.38 348 ALA A N 1
ATOM 2710 C CA . ALA A 1 348 ? -15.478 -68.161 3.374 1.00 65.38 348 ALA A CA 1
ATOM 2711 C C . ALA A 1 348 ? -15.360 -67.098 2.265 1.00 65.38 348 ALA A C 1
ATOM 2713 O O . ALA A 1 348 ? -14.683 -67.331 1.263 1.00 65.38 348 ALA A O 1
ATOM 2714 N N . GLN A 1 349 ? -15.935 -65.902 2.448 1.00 63.91 349 GLN A N 1
ATOM 2715 C CA . GLN A 1 349 ? -15.778 -64.785 1.506 1.00 63.91 349 GLN A CA 1
ATOM 2716 C C . GLN A 1 349 ? -14.324 -64.303 1.408 1.00 63.91 349 GLN A C 1
ATOM 2718 O O . GLN A 1 349 ? -13.824 -64.129 0.300 1.00 63.91 349 GLN A O 1
ATOM 2723 N N . MET A 1 350 ? -13.607 -64.173 2.531 1.00 61.16 350 MET A N 1
ATOM 2724 C CA . MET A 1 350 ? -12.177 -63.822 2.524 1.00 61.16 350 MET A CA 1
ATOM 2725 C C . MET A 1 350 ? -11.289 -64.899 1.877 1.00 61.16 350 MET A C 1
ATOM 2727 O O . MET A 1 350 ? -10.246 -64.581 1.309 1.00 61.16 350 MET A O 1
ATOM 2731 N N . SER A 1 351 ? -11.674 -66.176 1.958 1.00 64.19 351 SER A N 1
ATOM 2732 C CA . SER A 1 351 ? -11.007 -67.273 1.241 1.00 64.19 351 SER A CA 1
ATOM 2733 C C . SER A 1 351 ? -11.259 -67.211 -0.270 1.00 64.19 351 SER A C 1
ATOM 2735 O O . SER A 1 351 ? -10.343 -67.471 -1.054 1.00 64.19 351 SER A O 1
ATOM 2737 N N . LYS A 1 352 ? -12.481 -66.856 -0.675 1.00 62.03 352 LYS A N 1
ATOM 2738 C CA . LYS A 1 352 ? -12.882 -66.753 -2.081 1.00 62.03 352 LYS A CA 1
ATOM 2739 C C . LYS A 1 352 ? -12.219 -65.561 -2.777 1.00 62.03 352 LYS A C 1
ATOM 2741 O O . LYS A 1 352 ? -11.740 -65.716 -3.890 1.00 62.03 352 LYS A O 1
ATOM 2746 N N . ASP A 1 353 ? -12.093 -64.433 -2.082 1.00 62.84 353 ASP A N 1
ATOM 2747 C CA . ASP A 1 353 ? -11.412 -63.219 -2.564 1.00 62.84 353 ASP A CA 1
ATOM 2748 C C . ASP A 1 353 ? -9.883 -63.395 -2.704 1.00 62.84 353 ASP A C 1
ATOM 2750 O O . ASP A 1 353 ? -9.233 -62.771 -3.536 1.00 62.84 353 ASP A O 1
ATOM 2754 N N . LYS A 1 354 ? -9.282 -64.315 -1.933 1.00 60.56 354 LYS A N 1
ATOM 2755 C CA . LYS A 1 354 ? -7.857 -64.685 -2.061 1.00 60.56 354 LYS A CA 1
ATOM 2756 C C . LYS A 1 354 ? -7.562 -65.684 -3.180 1.00 60.56 354 LYS A C 1
ATOM 2758 O O . LYS A 1 354 ? -6.390 -65.964 -3.433 1.00 60.56 354 LYS A O 1
ATOM 2763 N N . SER A 1 355 ? -8.585 -66.246 -3.816 1.00 59.28 355 SER A N 1
ATOM 2764 C CA . SER A 1 355 ? -8.413 -67.142 -4.957 1.00 59.28 355 SER A CA 1
ATOM 2765 C C . SER A 1 355 ? -8.499 -66.289 -6.223 1.00 59.28 355 SER A C 1
ATOM 2767 O O . SER A 1 355 ? -9.599 -65.847 -6.546 1.00 59.28 355 SER A O 1
ATOM 2769 N N . PRO A 1 356 ? -7.386 -65.992 -6.922 1.00 59.62 356 PRO A N 1
ATOM 2770 C CA . PRO A 1 356 ? -7.453 -65.177 -8.126 1.00 59.62 356 PRO A CA 1
ATOM 2771 C C . PRO A 1 356 ? -8.328 -65.896 -9.153 1.00 59.62 356 PRO A C 1
ATOM 2773 O O . PRO A 1 356 ? -7.986 -66.989 -9.611 1.00 59.62 356 PRO A O 1
ATOM 2776 N N . GLU A 1 357 ? -9.473 -65.302 -9.497 1.00 62.59 357 GLU A N 1
ATOM 2777 C CA . GLU A 1 357 ? -10.205 -65.731 -10.683 1.00 62.59 357 GLU A CA 1
ATOM 2778 C C . GLU A 1 357 ? -9.259 -65.590 -11.884 1.00 62.59 357 GLU A C 1
ATOM 2780 O O . GLU A 1 357 ? -8.567 -64.571 -11.994 1.00 62.59 357 GLU A O 1
ATOM 2785 N N . PRO A 1 358 ? -9.165 -66.600 -12.770 1.00 60.09 358 PRO A N 1
ATOM 2786 C CA . PRO A 1 358 ? -8.348 -66.475 -13.962 1.00 60.09 358 PRO A CA 1
ATOM 2787 C C . PRO A 1 358 ? -8.884 -65.290 -14.759 1.00 60.09 358 PRO A C 1
ATOM 2789 O O . PRO A 1 358 ? -10.036 -65.301 -15.198 1.00 60.09 358 PRO A O 1
ATOM 2792 N N . VAL A 1 359 ? -8.046 -64.259 -14.893 1.00 62.97 359 VAL A N 1
ATOM 2793 C CA . VAL A 1 359 ? -8.300 -63.095 -15.738 1.00 62.97 359 VAL A CA 1
ATOM 2794 C C . VAL A 1 359 ? -8.663 -63.646 -17.111 1.00 62.97 359 VAL A C 1
ATOM 2796 O O . VAL A 1 359 ? -7.825 -64.218 -17.802 1.00 62.97 359 VAL A O 1
ATOM 2799 N N . LYS A 1 360 ? -9.946 -63.570 -17.475 1.00 59.28 360 LYS A N 1
ATOM 2800 C CA . LYS A 1 360 ? -10.342 -63.765 -18.864 1.00 59.28 360 LYS A CA 1
ATOM 2801 C C . LYS A 1 360 ? -9.700 -62.614 -19.609 1.00 59.28 360 LYS A C 1
ATOM 2803 O O . LYS A 1 360 ? -10.053 -61.478 -19.326 1.00 59.28 360 LYS A O 1
ATOM 2808 N N . ASP A 1 361 ? -8.735 -62.910 -20.466 1.00 56.72 361 ASP A N 1
ATOM 2809 C CA . ASP A 1 361 ? -8.190 -61.948 -21.413 1.00 56.72 361 ASP A CA 1
ATOM 2810 C C . ASP A 1 361 ? -9.318 -61.540 -22.375 1.00 56.72 361 ASP A C 1
ATOM 2812 O O . ASP A 1 361 ? -9.997 -62.399 -22.948 1.00 56.72 361 ASP A O 1
ATOM 2816 N N . TRP A 1 362 ? -9.552 -60.232 -22.482 1.00 56.31 362 TRP A N 1
ATOM 2817 C CA . TRP A 1 362 ? -10.475 -59.591 -23.419 1.00 56.31 362 TRP A CA 1
ATOM 2818 C C . TRP A 1 362 ? -9.604 -58.854 -24.424 1.00 56.31 362 TRP A C 1
ATOM 2820 O O . TRP A 1 362 ? -8.759 -58.052 -23.955 1.00 56.31 362 TRP A O 1
#

Foldseek 3Di:
DDDDDDPDPPPPPPPCLVVLLVLLLVLLVLVVVLCCCLVPVLVVCLVVPPQVVVCVVDNNVVSVVVSVVVSVVSSVVSVVVSCVVCVPDDDQLNVLSNVLVNVLVVLVVVLVVLCVVDVVVDDDPVSVVVNVVSVVSNVVSVVCVVVSVSSVRSNVCVVQCLVPPDFAPVPFLVVLLVVQLVVLLVVLVVVLVVCLVVPPADFWDWDQAPVRDIDILQRNFDFDPWDWDQQDPPDPCNHSVDDTGTPDGDTPGGRNSPRVSVVSSVVSNSCSSVQCRRVVNVVVSRVVVVVVVVDDDDDPVRVVVVVVVVVVVVVVVVVVVVVVVVVCVVVCQPPVNVPDQDPVSVVVVVVVVVPDDPPPDD

pLDDT: mean 81.87, std 13.81, range [38.06, 98.06]

Radius of gyration: 35.07 Å; chains: 1; bounding box: 90×100×68 Å